Protein AF-A0A087TDB6-F1 (afdb_monomer)

Mean predicted aligned error: 7.81 Å

Foldseek 3Di:
DLVVLLVVLVVLLVVLLVPCPPPDPVSLVVSLVVLLVSLVVNCVVDPDQSLPDPSLLVLLCCLVPVDDPPSLSSLSNNLSSCVRNNLVSSCVSPVCVQLVLLQVLLDVVNLQSSLVSLLSNLQRDPDDPVVCCVRHVVSLVVCQQDNDPSSLCSCLVRNLVSNCVRPVVCLVVQLQSLLVCLVVVGGDCLSVNLSSLVSCVVVVPPCSVVSQDPVSLLCQLQDPDPVSVLSSLVSLVDDPDPPDDRDPSSVVSVVSSCVRQVPDPDPSSD

Sequence (270 aa):
MLSENRSLMKLLFEYIVHHREHFIDSLRHLCRDLFKSLLNLHILTIDMEACQSPLIKELTLFLLKELPYHNRGKYGLISCIVEIIGTEQILIWHPSLPEELYKALTEVSLVTHISDVCENLFKHSSADEPSFQHVWLNPLLKCLYSGSKEQMIAVDEHILPKLLKVKPFSIHFLMSELSYMWENNIGNCFSALISCVKFSEKLKISKSSEMLSTASLMKALCHADDQIRLSAFSLLCESQKTTAPVPFETLKLIKFSLPCNINCQSPSFR

Nearest PDB structures (foldseek):
  6xu2-assembly1_A  TM=3.829E-01  e=4.484E-02  Homo sapiens
  7z8t-assembly1_D  TM=4.367E-01  e=2.786E-01  Homo sapiens
  2qmr-assembly3_C  TM=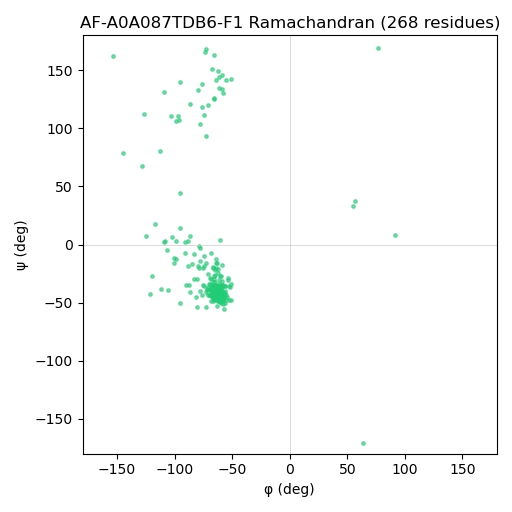3.583E-01  e=6.663E-01  Homo sapiens
  7rro-assembly1_H9  TM=3.195E-01  e=2.460E-01  Bos taurus
  4a0c-assembly1_A  TM=3.960E-01  e=7.867E-01  Homo sapiens

Structure (mmCIF, N/CA/C/O backbone):
data_AF-A0A087TDB6-F1
#
_entry.id   AF-A0A087TDB6-F1
#
loop_
_atom_site.group_PDB
_atom_site.id
_atom_site.type_symbol
_atom_site.label_atom_id
_atom_site.label_alt_id
_atom_site.label_comp_id
_atom_site.label_asym_id
_atom_site.label_entity_id
_atom_site.label_seq_id
_atom_site.pdbx_PDB_ins_code
_atom_site.Cartn_x
_atom_site.Cartn_y
_atom_site.Cartn_z
_atom_site.occupancy
_atom_site.B_iso_or_equiv
_atom_site.auth_seq_id
_atom_site.auth_comp_id
_atom_site.auth_asym_id
_atom_site.auth_atom_id
_atom_site.pdbx_PDB_model_num
ATOM 1 N N . MET A 1 1 ? -22.006 -0.032 36.662 1.00 36.44 1 MET A N 1
ATOM 2 C CA . MET A 1 1 ? -22.468 0.108 35.261 1.00 36.44 1 MET A CA 1
ATOM 3 C C . MET A 1 1 ? -21.371 0.515 34.272 1.00 36.44 1 MET A C 1
ATOM 5 O O . MET A 1 1 ? -20.957 -0.352 33.521 1.00 36.44 1 MET A O 1
ATOM 9 N N . LEU A 1 2 ? -20.833 1.749 34.248 1.00 36.19 2 LEU A N 1
ATOM 10 C CA . LEU A 1 2 ? -19.777 2.130 33.271 1.00 36.19 2 LEU A CA 1
ATOM 11 C C . LEU A 1 2 ? -18.446 1.359 33.443 1.00 36.19 2 LEU A C 1
ATOM 13 O O . LEU A 1 2 ? -17.788 1.031 32.457 1.00 36.19 2 LEU A O 1
ATOM 17 N N . SER A 1 3 ? -18.058 1.036 34.681 1.00 44.72 3 SER A N 1
ATOM 18 C CA . SER A 1 3 ? -16.862 0.234 34.989 1.00 44.72 3 SER A CA 1
ATOM 19 C C . SER A 1 3 ? -17.017 -1.247 34.618 1.00 44.72 3 SER A C 1
ATOM 21 O O . SER A 1 3 ? -16.079 -1.838 34.092 1.00 44.72 3 SER A O 1
ATOM 23 N N . GLU A 1 4 ? -18.204 -1.822 34.834 1.00 47.81 4 GLU A N 1
ATOM 24 C CA . GLU A 1 4 ? -18.547 -3.214 34.493 1.00 47.81 4 GLU A CA 1
ATOM 25 C C . GLU A 1 4 ? -18.668 -3.427 32.980 1.00 47.81 4 GLU A C 1
ATOM 27 O O . GLU A 1 4 ? -18.223 -4.444 32.456 1.00 47.81 4 GLU A O 1
ATOM 32 N N . ASN A 1 5 ? -19.195 -2.440 32.249 1.00 54.56 5 ASN A N 1
ATOM 33 C CA . ASN A 1 5 ? -19.209 -2.483 30.787 1.00 54.56 5 ASN A CA 1
ATOM 34 C C . ASN A 1 5 ? -17.787 -2.415 30.218 1.00 54.56 5 ASN A C 1
ATOM 36 O O . ASN A 1 5 ? -17.478 -3.116 29.259 1.00 54.56 5 ASN A O 1
ATOM 40 N N . ARG A 1 6 ? -16.887 -1.633 30.832 1.00 56.12 6 ARG A N 1
ATOM 41 C CA . ARG A 1 6 ? -15.482 -1.549 30.407 1.00 56.12 6 ARG A CA 1
ATOM 42 C C . ARG A 1 6 ? -14.723 -2.861 30.651 1.00 56.12 6 ARG A C 1
ATOM 44 O O . ARG A 1 6 ? -13.952 -3.270 29.786 1.00 56.12 6 ARG A O 1
ATOM 51 N N . SER A 1 7 ? -14.945 -3.536 31.780 1.00 58.94 7 SER A N 1
ATOM 52 C CA . SER A 1 7 ? -14.326 -4.840 32.057 1.00 58.94 7 SER A CA 1
ATOM 53 C C . SER A 1 7 ? -14.876 -5.949 31.158 1.00 58.94 7 SER A C 1
ATOM 55 O O . SER A 1 7 ? -14.101 -6.767 30.670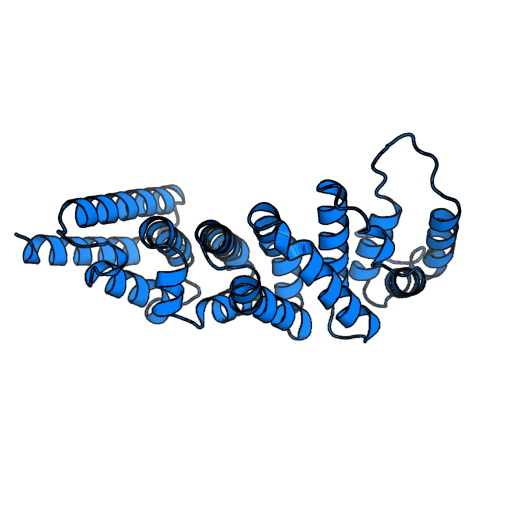 1.00 58.94 7 SER A O 1
ATOM 57 N N . LEU A 1 8 ? -16.177 -5.940 30.858 1.00 58.47 8 LEU A N 1
ATOM 58 C CA . LEU A 1 8 ? -16.798 -6.904 29.946 1.00 58.47 8 LEU A CA 1
ATOM 59 C C . LEU A 1 8 ? -16.342 -6.700 28.492 1.00 58.47 8 LEU A C 1
ATOM 61 O O . LEU A 1 8 ? -16.039 -7.665 27.796 1.00 58.47 8 LEU A O 1
ATOM 65 N N . MET A 1 9 ? -16.194 -5.445 28.058 1.00 60.06 9 MET A N 1
ATOM 66 C CA . MET A 1 9 ? -15.609 -5.086 26.760 1.00 60.06 9 MET A CA 1
ATOM 67 C C . MET A 1 9 ? -14.155 -5.543 26.632 1.00 60.06 9 MET A C 1
ATOM 69 O O . MET A 1 9 ? -13.765 -6.058 25.585 1.00 60.06 9 MET A O 1
ATOM 73 N N . LYS A 1 10 ? -13.360 -5.396 27.698 1.00 63.47 10 LYS A N 1
ATOM 74 C CA . LYS A 1 10 ? -11.971 -5.863 27.735 1.00 63.47 10 LYS A CA 1
ATOM 75 C C . LYS A 1 10 ? -11.882 -7.392 27.699 1.00 63.47 10 LYS A C 1
ATOM 77 O O . LYS A 1 10 ? -11.106 -7.924 26.917 1.00 63.47 10 LYS A O 1
ATOM 82 N N . LEU A 1 11 ? -12.741 -8.089 28.444 1.00 65.25 11 LEU A N 1
ATOM 83 C CA . LEU A 1 11 ? -12.816 -9.553 28.442 1.00 65.25 11 LEU A CA 1
ATOM 84 C C . LEU A 1 11 ? -13.238 -10.107 27.071 1.00 65.25 11 LEU A C 1
ATOM 86 O O . LEU A 1 11 ? -12.641 -11.054 26.567 1.00 65.25 11 LEU A O 1
ATOM 90 N N . LEU A 1 12 ? -14.247 -9.500 26.438 1.00 62.62 12 LEU A N 1
ATOM 91 C CA . LEU A 1 12 ? -14.689 -9.872 25.091 1.00 62.62 12 LEU A CA 1
ATOM 92 C C . LEU A 1 12 ? -13.613 -9.580 24.048 1.00 62.62 12 LEU A C 1
ATOM 94 O O . LEU A 1 12 ? -13.454 -10.344 23.101 1.00 62.62 12 LEU A O 1
ATOM 98 N N . PHE A 1 13 ? -12.856 -8.500 24.223 1.00 63.88 13 PHE A N 1
ATOM 99 C CA . PHE A 1 13 ? -11.723 -8.191 23.366 1.00 63.88 13 PHE A CA 1
ATOM 100 C C . PHE A 1 13 ? -10.592 -9.212 23.518 1.00 63.88 13 PHE A C 1
ATOM 102 O O . PHE A 1 13 ? -10.135 -9.747 22.513 1.00 63.88 13 PHE A O 1
ATOM 109 N N . GLU A 1 14 ? -10.193 -9.539 24.748 1.00 65.50 14 GLU A N 1
ATOM 110 C CA . GLU A 1 14 ? -9.202 -10.583 25.030 1.00 65.50 14 GLU A CA 1
ATOM 111 C C . GLU A 1 14 ? -9.652 -11.933 24.457 1.00 65.50 14 GLU A C 1
ATOM 113 O O . GLU A 1 14 ? -8.869 -12.614 23.799 1.00 65.50 14 GLU A O 1
ATOM 118 N N . TYR A 1 15 ? -10.938 -12.270 24.586 1.00 66.38 15 TYR A N 1
ATOM 119 C CA . TYR A 1 15 ? -11.528 -13.470 23.993 1.00 66.38 15 TYR A CA 1
ATOM 120 C C . TYR A 1 15 ? -11.479 -13.458 22.456 1.00 66.38 15 TYR A C 1
ATOM 122 O O . TYR A 1 15 ? -11.075 -14.444 21.836 1.00 66.38 15 TYR A O 1
ATOM 130 N N . ILE A 1 16 ? -11.841 -12.335 21.823 1.00 65.06 16 ILE A N 1
ATOM 131 C CA . ILE A 1 16 ? -11.767 -12.160 20.366 1.00 65.06 16 ILE A CA 1
ATOM 132 C C . ILE A 1 16 ? -10.320 -12.277 19.884 1.00 65.06 16 ILE A C 1
ATOM 134 O O . ILE A 1 16 ? -10.079 -12.888 18.850 1.00 65.06 16 ILE A O 1
ATOM 138 N N . VAL A 1 17 ? -9.359 -11.708 20.608 1.00 62.00 17 VAL A N 1
ATOM 139 C CA . VAL A 1 17 ? -7.934 -11.784 20.268 1.00 62.00 17 VAL A CA 1
ATOM 140 C C . VAL A 1 17 ? -7.411 -13.216 20.424 1.00 62.00 17 VAL A C 1
ATOM 142 O O . VAL A 1 17 ? -6.681 -13.682 19.554 1.00 62.00 17 VAL A O 1
ATOM 145 N N . HIS A 1 18 ? -7.825 -13.931 21.474 1.00 63.59 18 HIS A N 1
ATOM 146 C CA . HIS A 1 18 ? -7.340 -15.276 21.796 1.00 63.59 18 HIS A CA 1
ATOM 147 C C . HIS A 1 18 ? -7.916 -16.378 20.888 1.00 63.59 18 HIS A C 1
ATOM 149 O O . HIS A 1 18 ? -7.209 -17.319 20.542 1.00 63.59 18 HIS A O 1
ATOM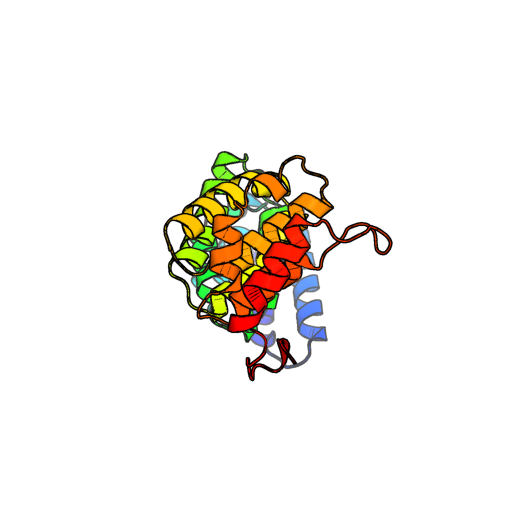 155 N N . HIS A 1 19 ? -9.173 -16.263 20.444 1.00 57.50 19 HIS A N 1
ATOM 156 C CA . HIS A 1 19 ? -9.838 -17.294 19.627 1.00 57.50 19 HIS A CA 1
ATOM 157 C C . HIS A 1 19 ? -9.843 -17.015 18.111 1.00 57.50 19 HIS A C 1
ATOM 159 O O . HIS A 1 19 ? -10.401 -17.795 17.336 1.00 57.50 19 HIS A O 1
ATOM 165 N N . ARG A 1 20 ? -9.214 -15.924 17.653 1.00 55.88 20 ARG A N 1
ATOM 166 C CA . ARG A 1 20 ? -9.271 -15.465 16.248 1.00 55.88 20 ARG A CA 1
ATOM 167 C C . ARG A 1 20 ? -8.384 -16.217 15.257 1.00 55.88 20 ARG A C 1
ATOM 169 O O . ARG A 1 20 ? -8.578 -16.039 14.055 1.00 55.88 20 ARG A O 1
ATOM 176 N N . GLU A 1 21 ? -7.427 -17.014 15.727 1.00 52.03 21 GLU A N 1
ATOM 177 C CA . GLU A 1 21 ? -6.551 -17.823 14.863 1.00 52.03 21 GLU A CA 1
ATOM 178 C C . GLU A 1 21 ? -7.128 -19.211 14.543 1.00 52.03 21 GLU A C 1
ATOM 180 O O . GLU A 1 21 ? -6.502 -19.994 13.830 1.00 52.03 21 GLU A O 1
ATOM 185 N N . HIS A 1 22 ? -8.344 -19.528 15.007 1.00 51.22 22 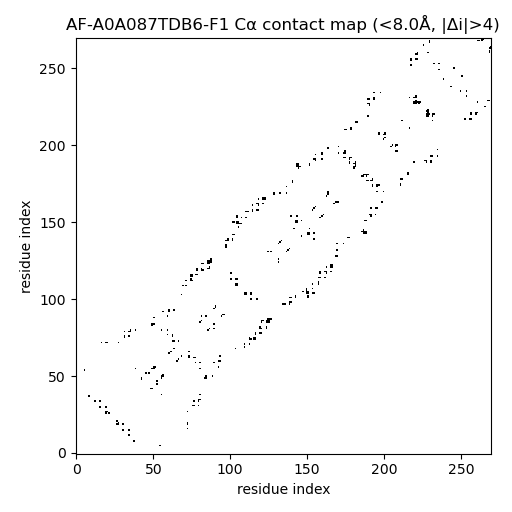HIS A N 1
ATOM 186 C CA . HIS A 1 22 ? -9.019 -20.743 14.562 1.00 51.22 22 HIS A CA 1
ATOM 187 C C . HIS A 1 22 ? -9.256 -20.700 13.045 1.00 51.22 22 HIS A C 1
ATOM 189 O O . HIS A 1 22 ? -9.710 -19.694 12.504 1.00 51.22 22 HIS A O 1
ATOM 195 N N . PHE A 1 23 ? -8.958 -21.817 12.371 1.00 48.22 23 PHE A N 1
ATOM 196 C CA . PHE A 1 23 ? -8.755 -21.949 10.918 1.00 48.22 23 PHE A CA 1
ATOM 197 C C . PHE A 1 23 ? -9.949 -21.576 10.004 1.00 48.22 23 PHE A C 1
ATOM 199 O O . PHE A 1 23 ? -9.874 -21.743 8.790 1.00 48.22 23 PHE A O 1
ATOM 206 N N . ILE A 1 24 ? -11.057 -21.080 10.560 1.00 54.78 24 ILE A N 1
ATOM 207 C CA . ILE A 1 24 ? -12.313 -20.842 9.850 1.00 54.78 24 ILE A CA 1
ATOM 208 C C . ILE A 1 24 ? -12.470 -19.346 9.559 1.00 54.78 24 ILE A C 1
ATOM 210 O O . ILE A 1 24 ? -12.750 -18.542 10.448 1.00 54.78 24 ILE A O 1
ATOM 214 N N . ASP A 1 25 ? -12.369 -18.975 8.286 1.00 57.53 25 ASP A N 1
ATOM 215 C CA . ASP A 1 25 ? -12.529 -17.602 7.778 1.00 57.53 25 ASP A CA 1
ATOM 216 C C . ASP A 1 25 ? -13.818 -16.919 8.236 1.00 57.53 25 ASP A C 1
ATOM 218 O O . ASP A 1 25 ? -13.812 -15.735 8.580 1.00 57.53 25 ASP A O 1
ATOM 222 N N . SER A 1 26 ? -14.906 -17.681 8.342 1.00 60.91 26 SER A N 1
ATOM 223 C CA . SER A 1 26 ? -16.196 -17.204 8.841 1.00 60.91 26 SER A CA 1
ATOM 224 C C . SER A 1 26 ? -16.113 -16.651 10.269 1.00 60.91 26 SER A C 1
ATOM 226 O O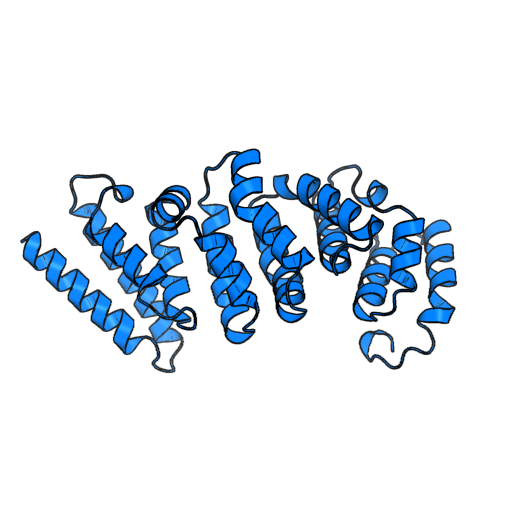 . SER A 1 26 ? -16.764 -15.653 10.574 1.00 60.91 26 SER A O 1
ATOM 228 N N . LEU A 1 27 ? -15.274 -17.234 11.137 1.00 66.25 27 LEU A N 1
ATOM 229 C CA . LEU A 1 27 ? -15.059 -16.718 12.492 1.00 66.25 27 LEU A CA 1
ATOM 230 C C . LEU A 1 27 ? -14.291 -15.393 12.465 1.00 66.25 27 LEU A C 1
ATOM 232 O O . LEU A 1 27 ? -14.586 -14.503 13.256 1.00 66.25 27 LEU A O 1
ATOM 236 N N . ARG A 1 28 ? -13.363 -15.198 11.520 1.00 66.06 28 ARG A N 1
ATOM 237 C CA . ARG A 1 28 ? -12.589 -13.948 11.403 1.00 66.06 28 ARG A CA 1
ATOM 238 C C . ARG A 1 28 ? -13.473 -12.757 11.028 1.00 66.06 28 ARG A C 1
ATOM 240 O O . ARG A 1 28 ? -13.284 -11.669 11.587 1.00 66.06 28 ARG A O 1
ATOM 247 N N . HIS A 1 29 ? -14.431 -12.971 10.122 1.00 74.12 29 HIS A N 1
ATOM 248 C CA . HIS A 1 29 ? -15.446 -11.980 9.753 1.00 74.12 29 HIS A CA 1
ATOM 249 C C . HIS A 1 29 ? -16.424 -11.726 10.899 1.00 74.12 29 HIS A C 1
ATOM 251 O O . HIS A 1 29 ? -16.588 -10.577 11.302 1.00 74.12 29 HIS A O 1
ATOM 257 N N . LEU A 1 30 ? -16.961 -12.784 11.514 1.00 75.31 30 LEU A N 1
ATOM 258 C CA . LEU A 1 30 ? -17.867 -12.660 12.656 1.00 75.31 30 LEU A CA 1
ATOM 259 C C . LEU A 1 30 ? -17.222 -11.894 13.815 1.00 75.31 30 LEU A C 1
ATOM 261 O O . LEU A 1 30 ? -17.801 -10.949 14.341 1.00 75.31 30 LEU A O 1
ATOM 265 N N . CYS A 1 31 ? -15.985 -12.233 14.181 1.00 76.44 31 CYS A N 1
ATOM 266 C CA . CYS A 1 31 ? -15.246 -11.513 15.208 1.00 76.44 31 CYS A CA 1
ATOM 267 C C . CYS A 1 31 ? -15.034 -10.036 14.843 1.00 76.44 31 CYS A C 1
ATOM 269 O O . CYS A 1 31 ? -14.822 -9.213 15.734 1.00 76.44 31 CYS A O 1
ATOM 271 N N . ARG A 1 32 ? -14.990 -9.681 13.549 1.00 82.75 32 ARG A N 1
ATOM 272 C CA . ARG A 1 32 ? -14.786 -8.291 13.104 1.00 82.75 32 ARG A CA 1
ATOM 273 C C . ARG A 1 32 ? -16.077 -7.512 13.276 1.00 82.75 32 ARG A C 1
ATOM 275 O O . ARG A 1 32 ? -16.045 -6.407 13.808 1.00 82.75 32 ARG A O 1
ATOM 282 N N . ASP A 1 33 ? -17.189 -8.121 12.895 1.00 83.56 33 ASP A N 1
ATOM 283 C CA . ASP A 1 33 ? -18.514 -7.523 12.997 1.00 83.56 33 ASP A CA 1
ATOM 284 C C . ASP A 1 33 ? -18.955 -7.400 14.463 1.00 83.56 33 ASP A C 1
ATOM 286 O O . ASP A 1 33 ? -19.486 -6.363 14.867 1.00 83.56 33 ASP A O 1
ATOM 290 N N . LEU A 1 34 ? -18.636 -8.399 15.294 1.00 83.75 34 LEU A N 1
ATOM 291 C CA . LEU A 1 34 ? -18.801 -8.331 16.747 1.00 83.75 34 LEU A CA 1
ATOM 292 C C . LEU A 1 34 ? -17.971 -7.197 17.341 1.00 83.75 34 LEU A C 1
ATOM 294 O O . LEU A 1 34 ? -18.509 -6.367 18.065 1.00 83.75 34 LEU A O 1
ATOM 298 N N . PHE A 1 35 ? -16.685 -7.107 16.996 1.00 86.25 35 PHE A N 1
ATOM 299 C CA . PHE A 1 35 ? -15.832 -6.027 17.485 1.00 86.25 35 PHE A CA 1
ATOM 300 C C . PHE A 1 35 ? -16.358 -4.644 17.080 1.00 86.25 35 PHE A C 1
ATOM 302 O O . PHE A 1 35 ? -16.441 -3.749 17.917 1.00 86.25 35 PHE A O 1
ATOM 309 N N . LYS A 1 36 ? -16.786 -4.475 15.825 1.00 88.56 36 LYS A N 1
ATOM 310 C CA . LYS A 1 36 ? -17.390 -3.225 15.347 1.00 88.56 36 LYS A CA 1
ATOM 311 C C . LYS A 1 36 ? -18.680 -2.890 16.103 1.00 88.56 36 LYS A C 1
ATOM 313 O O . LYS A 1 36 ? -18.877 -1.744 16.495 1.00 88.56 36 LYS A O 1
ATOM 318 N N . SER A 1 37 ? -19.527 -3.885 16.358 1.00 86.31 37 SER A N 1
ATOM 319 C CA . SER A 1 37 ? -20.759 -3.713 17.139 1.00 86.31 37 SER A CA 1
ATOM 320 C C . SER A 1 37 ? -20.461 -3.294 18.579 1.00 86.31 37 SER A C 1
ATOM 322 O O . SER A 1 37 ? -21.089 -2.373 19.092 1.00 86.31 37 SER A O 1
ATOM 324 N N . LEU A 1 38 ? -19.461 -3.916 19.207 1.00 85.62 38 LEU A N 1
ATOM 325 C CA . LEU A 1 38 ? -18.997 -3.568 20.548 1.00 85.62 38 LEU A CA 1
ATOM 326 C C . LEU A 1 38 ? -18.462 -2.132 20.605 1.00 85.62 38 LEU A C 1
ATOM 328 O O . LEU A 1 38 ? -18.823 -1.383 21.510 1.00 85.62 38 LEU A O 1
ATOM 332 N N . LEU A 1 39 ? -17.650 -1.719 19.626 1.00 88.75 39 LEU A N 1
ATOM 333 C CA . LEU A 1 39 ? -17.177 -0.338 19.542 1.00 88.75 39 LEU A CA 1
ATOM 334 C C . LEU A 1 39 ? -18.337 0.650 19.388 1.00 88.75 39 LEU A C 1
ATOM 336 O O . LEU A 1 39 ? -18.380 1.639 20.111 1.00 88.75 39 LEU A O 1
ATOM 340 N N . ASN A 1 40 ? -19.304 0.361 18.514 1.00 88.94 40 ASN A N 1
ATOM 341 C CA . ASN A 1 40 ? -20.483 1.207 18.327 1.00 88.94 40 ASN A CA 1
ATOM 342 C C . ASN A 1 40 ? -21.314 1.334 19.608 1.00 88.94 40 ASN A C 1
ATOM 344 O O . ASN A 1 40 ? -21.717 2.437 19.964 1.00 88.94 40 ASN A O 1
ATOM 348 N N . LEU A 1 41 ? -21.536 0.232 20.329 1.00 87.44 41 LEU A N 1
ATOM 349 C CA . LEU A 1 41 ? -22.227 0.265 21.619 1.00 87.44 41 LEU A CA 1
ATOM 350 C C . LEU A 1 41 ? -21.472 1.122 22.632 1.00 87.44 41 LEU A C 1
ATOM 352 O O . LEU A 1 41 ? -22.076 1.961 23.290 1.00 87.44 41 LEU A O 1
ATOM 356 N N . HIS A 1 42 ? -20.152 0.956 22.724 1.00 87.56 42 HIS A N 1
ATOM 357 C CA . HIS A 1 42 ? -19.327 1.774 23.607 1.00 87.56 42 HIS A CA 1
ATOM 358 C C . HIS A 1 42 ? -19.443 3.264 23.261 1.00 87.56 42 HIS A C 1
ATOM 360 O O . HIS A 1 42 ? -19.680 4.072 24.154 1.00 87.56 42 HIS A O 1
ATOM 366 N N . ILE A 1 43 ? -19.380 3.622 21.976 1.00 88.94 43 ILE A N 1
ATOM 367 C CA . ILE A 1 43 ? -19.533 5.009 21.503 1.00 88.94 43 ILE A CA 1
ATOM 368 C C . ILE A 1 43 ? -20.904 5.587 21.874 1.00 88.94 43 ILE A C 1
ATOM 370 O O . ILE A 1 43 ? -20.979 6.725 22.318 1.00 88.94 43 ILE A O 1
ATOM 374 N N . LEU A 1 44 ? -21.981 4.803 21.762 1.00 88.94 44 LEU A N 1
ATOM 375 C CA . LEU A 1 44 ? -23.327 5.238 22.158 1.00 88.94 44 LEU A CA 1
ATOM 376 C C . LEU A 1 44 ? -23.477 5.459 23.672 1.00 88.94 44 LEU A C 1
ATOM 378 O O . LEU A 1 44 ? -24.422 6.116 24.101 1.00 88.94 44 LEU A O 1
ATOM 382 N N . THR A 1 45 ? -22.581 4.894 24.486 1.00 88.62 45 THR A N 1
ATOM 383 C CA . THR A 1 45 ? -22.635 4.996 25.955 1.00 88.62 45 THR A CA 1
ATOM 384 C C . THR A 1 45 ? -21.723 6.067 26.547 1.00 88.62 45 THR A C 1
ATOM 386 O O . THR A 1 45 ? -21.845 6.364 27.736 1.00 88.62 45 THR A O 1
ATOM 389 N N . ILE A 1 46 ? -20.793 6.619 25.765 1.00 88.00 46 ILE A N 1
ATOM 390 C CA . ILE A 1 46 ? -19.858 7.645 26.235 1.00 88.00 46 ILE A CA 1
ATOM 391 C C . ILE A 1 46 ? -20.382 9.044 25.900 1.00 88.00 46 ILE A C 1
ATOM 393 O O . ILE A 1 46 ? -20.882 9.281 24.808 1.00 88.00 46 ILE A O 1
ATOM 397 N N . ASP A 1 47 ? -20.213 9.983 26.830 1.00 88.69 47 ASP A N 1
ATOM 398 C CA . ASP A 1 47 ? -20.552 11.403 26.643 1.00 88.69 47 ASP A CA 1
ATOM 399 C C . ASP A 1 47 ? -19.319 12.212 26.199 1.00 88.69 47 ASP A C 1
ATOM 401 O O . ASP A 1 47 ? -18.955 13.238 26.768 1.00 88.69 47 ASP A O 1
ATOM 405 N N . MET A 1 48 ? -18.563 11.655 25.253 1.00 90.75 48 MET A N 1
ATOM 406 C CA . MET A 1 48 ? -17.340 12.250 24.713 1.00 90.75 48 MET A CA 1
ATOM 407 C C . MET A 1 48 ? -17.087 11.755 23.296 1.00 90.75 48 MET A C 1
ATOM 409 O O . MET A 1 48 ? -17.594 10.712 22.882 1.00 90.75 48 MET A O 1
ATOM 413 N N . GLU A 1 49 ? -16.246 12.479 22.564 1.00 89.38 49 GLU A N 1
ATOM 414 C CA . GLU A 1 49 ? -15.814 12.052 21.240 1.00 89.38 49 GLU A CA 1
ATOM 415 C C . GLU A 1 49 ? -15.059 10.717 21.311 1.00 89.38 49 GLU A C 1
ATOM 417 O O . GLU A 1 49 ? -14.279 10.455 22.233 1.00 89.38 49 GLU A O 1
ATOM 422 N N . ALA A 1 50 ? -15.246 9.868 20.299 1.00 89.06 50 ALA A N 1
ATOM 423 C CA . ALA A 1 50 ? -14.614 8.551 20.250 1.00 89.06 50 ALA A CA 1
ATOM 424 C C . ALA A 1 50 ? -13.073 8.629 20.323 1.00 89.06 50 ALA A C 1
ATOM 426 O O . ALA A 1 50 ? -12.440 7.796 20.974 1.00 89.06 50 ALA A O 1
ATOM 427 N N . CYS A 1 51 ? -12.468 9.665 19.733 1.00 89.44 51 CYS A N 1
ATOM 428 C CA . CYS A 1 51 ? -11.027 9.928 19.785 1.00 89.44 51 CYS A CA 1
ATOM 429 C C . CYS A 1 51 ? -10.508 10.249 21.199 1.00 89.44 51 CYS A C 1
ATOM 431 O O . CYS A 1 51 ? -9.329 10.053 21.480 1.00 89.44 51 CYS A O 1
ATOM 433 N N . GLN A 1 52 ? -11.372 10.691 22.114 1.00 90.25 52 GLN A N 1
ATOM 434 C CA . GLN A 1 52 ? -11.011 10.994 23.501 1.00 90.25 52 GLN A CA 1
ATOM 435 C C . GLN A 1 52 ? -11.189 9.781 24.423 1.00 90.25 52 GLN A C 1
ATOM 437 O O . GLN A 1 52 ? -10.778 9.810 25.584 1.00 90.25 52 GLN A O 1
ATOM 442 N N . SER A 1 53 ? -11.768 8.687 23.916 1.00 91.94 53 SER A N 1
ATOM 443 C CA . SER A 1 53 ? -12.092 7.519 24.723 1.00 91.94 53 SER A CA 1
ATOM 444 C C . SER A 1 53 ? -10.839 6.744 25.162 1.00 91.94 53 SER A C 1
ATOM 446 O O . SER A 1 53 ? -10.133 6.185 24.313 1.00 91.94 53 SER A O 1
ATOM 448 N N . PRO A 1 54 ? -10.587 6.589 26.481 1.00 89.75 54 PRO A N 1
ATOM 449 C CA . PRO A 1 54 ? -9.431 5.836 26.971 1.00 89.75 54 PRO A CA 1
ATOM 450 C C . PRO A 1 54 ? -9.438 4.371 26.530 1.00 89.75 54 PRO A C 1
ATOM 452 O O . PRO A 1 54 ? -8.383 3.820 26.236 1.00 89.75 54 PRO A O 1
ATOM 455 N N . LEU A 1 55 ? -10.626 3.757 26.440 1.00 87.06 55 LEU A N 1
ATOM 456 C CA . LEU A 1 55 ? -10.769 2.368 26.005 1.00 87.06 55 LEU A CA 1
ATOM 457 C C . LEU A 1 55 ? -10.354 2.205 24.539 1.00 87.06 55 LEU A C 1
ATOM 459 O O . LEU A 1 55 ? -9.584 1.308 24.224 1.00 87.06 55 LEU A O 1
ATOM 463 N N . ILE A 1 56 ? -10.817 3.084 23.644 1.00 91.00 56 ILE A N 1
ATOM 464 C CA . ILE A 1 56 ? -10.465 3.012 22.217 1.00 91.00 56 ILE A CA 1
ATOM 465 C C . ILE A 1 56 ? -8.956 3.206 22.037 1.00 91.00 56 ILE A C 1
ATOM 467 O O . ILE A 1 56 ? -8.327 2.466 21.278 1.00 91.00 56 ILE A O 1
ATOM 471 N N . LYS A 1 57 ? -8.355 4.136 22.787 1.00 93.19 57 LYS A N 1
ATOM 472 C CA . LYS A 1 57 ? -6.902 4.330 22.802 1.00 93.19 57 LYS A CA 1
ATOM 473 C C . LYS A 1 57 ? -6.152 3.085 23.284 1.00 93.19 57 LYS A C 1
ATOM 475 O O . LYS A 1 57 ? -5.207 2.666 22.621 1.00 93.19 57 LYS A O 1
ATOM 480 N N . GLU A 1 58 ? -6.572 2.483 24.398 1.00 90.31 58 GLU A N 1
ATOM 481 C CA . GLU A 1 58 ? -5.969 1.256 24.945 1.00 90.31 58 GLU A CA 1
ATOM 482 C C . GLU A 1 58 ? -6.047 0.102 23.937 1.00 90.31 58 GLU A C 1
ATOM 484 O O . GLU A 1 58 ? -5.029 -0.516 23.637 1.00 90.31 58 GLU A O 1
ATOM 489 N N . LEU A 1 59 ? -7.221 -0.126 23.339 1.00 89.38 59 LEU A N 1
ATOM 490 C CA . LEU A 1 59 ? -7.425 -1.155 22.316 1.00 89.38 59 LEU A CA 1
ATOM 491 C C . LEU A 1 59 ? -6.542 -0.922 21.088 1.00 89.38 59 LEU A C 1
ATOM 493 O O . LEU A 1 59 ? -5.918 -1.851 20.582 1.00 89.38 59 LEU A O 1
ATOM 497 N N . THR A 1 60 ? -6.455 0.323 20.622 1.00 92.88 60 THR A N 1
ATOM 498 C CA . THR A 1 60 ? -5.621 0.672 19.468 1.00 92.88 60 THR A CA 1
ATOM 499 C C . THR A 1 60 ? -4.151 0.393 19.747 1.00 92.88 60 THR A C 1
ATOM 501 O O . THR A 1 60 ? -3.479 -0.252 18.945 1.00 92.88 60 THR A O 1
ATOM 504 N N . LEU A 1 61 ? -3.650 0.851 20.896 1.00 92.62 61 LEU A N 1
ATOM 505 C CA . LEU A 1 61 ? -2.259 0.643 21.282 1.00 92.62 61 LEU A CA 1
ATOM 506 C C . LEU A 1 61 ? -1.950 -0.839 21.499 1.00 92.62 61 LEU A C 1
ATOM 508 O O . LEU A 1 61 ? -0.890 -1.285 21.075 1.00 92.62 61 LEU A O 1
ATOM 512 N N . PHE A 1 62 ? -2.880 -1.613 22.058 1.00 88.50 62 PHE A N 1
ATOM 513 C CA . PHE A 1 62 ? -2.728 -3.060 22.176 1.00 88.50 62 PHE A CA 1
ATOM 514 C C . PHE A 1 62 ? -2.584 -3.737 20.802 1.00 88.50 62 PHE A C 1
ATOM 516 O O . PHE A 1 62 ? -1.652 -4.509 20.584 1.00 88.50 62 PHE A O 1
ATOM 523 N N . LEU A 1 63 ? -3.456 -3.415 19.838 1.00 90.38 63 LEU A N 1
ATOM 524 C CA . LEU A 1 63 ? -3.392 -3.996 18.488 1.00 90.38 63 LEU A CA 1
ATOM 525 C C . LEU A 1 63 ? -2.108 -3.606 17.736 1.00 90.38 63 LEU A C 1
ATOM 527 O O . LEU A 1 63 ? -1.557 -4.407 16.974 1.00 90.38 63 LEU A O 1
ATOM 531 N N . LEU A 1 64 ? -1.639 -2.371 17.926 1.00 91.44 64 LEU A N 1
ATOM 532 C CA . LEU A 1 64 ? -0.469 -1.849 17.225 1.00 91.44 64 LEU A CA 1
ATOM 533 C C . LEU A 1 64 ? 0.851 -2.295 17.861 1.00 91.44 64 LEU A C 1
ATOM 535 O O . LEU A 1 64 ? 1.738 -2.723 17.127 1.00 91.44 64 LEU A O 1
ATOM 539 N N . LYS A 1 65 ? 0.968 -2.226 19.193 1.00 89.75 65 LYS A N 1
ATOM 540 C CA . LYS A 1 65 ? 2.240 -2.370 19.922 1.00 89.75 65 LYS A CA 1
ATOM 541 C C . LYS A 1 65 ? 2.399 -3.705 20.642 1.00 89.75 65 LYS A C 1
ATOM 543 O O . LYS A 1 65 ? 3.492 -4.255 20.630 1.00 89.75 65 LYS A O 1
ATOM 548 N N . GLU A 1 66 ? 1.333 -4.221 21.250 1.00 86.88 66 GLU A N 1
ATOM 549 C CA . GLU A 1 66 ? 1.410 -5.434 22.080 1.00 86.88 66 GLU A CA 1
ATOM 550 C C . GLU A 1 66 ? 1.241 -6.711 21.246 1.00 86.88 66 GLU A C 1
ATOM 552 O O . GLU A 1 66 ? 1.883 -7.728 21.507 1.00 86.88 66 GLU A O 1
ATOM 557 N N . LEU A 1 67 ? 0.401 -6.675 20.203 1.00 84.38 67 LEU A N 1
ATOM 558 C CA . LEU A 1 67 ? 0.235 -7.821 19.310 1.00 84.38 67 LEU A CA 1
ATOM 559 C C . LEU A 1 67 ? 1.369 -7.929 18.277 1.00 84.38 67 LEU A C 1
ATOM 561 O O . LEU A 1 67 ? 1.626 -6.957 17.552 1.00 84.38 67 LEU A O 1
ATOM 565 N N . PRO A 1 68 ? 1.954 -9.131 18.084 1.00 87.00 68 PRO A N 1
ATOM 566 C CA . PRO A 1 68 ? 2.942 -9.379 17.039 1.00 87.00 68 PRO A CA 1
ATOM 567 C C . PRO A 1 68 ? 2.455 -8.914 15.664 1.00 87.00 68 PRO A C 1
ATOM 569 O O . PRO A 1 68 ? 1.277 -9.051 15.327 1.00 87.00 68 PRO A O 1
ATOM 572 N N . TYR A 1 69 ? 3.355 -8.371 14.844 1.00 86.69 69 TYR A N 1
ATOM 573 C CA . TYR A 1 69 ? 2.992 -7.874 13.512 1.00 86.69 69 TYR A CA 1
ATOM 574 C C . TYR A 1 69 ? 2.442 -8.979 12.595 1.00 86.69 69 TYR A C 1
ATOM 576 O O . TYR A 1 69 ? 1.523 -8.728 11.828 1.00 86.69 69 TYR A O 1
ATOM 584 N N . HIS A 1 70 ? 2.897 -10.220 12.768 1.00 86.69 70 HIS A N 1
ATOM 585 C CA . HIS A 1 70 ? 2.397 -11.394 12.048 1.00 86.69 70 HIS A CA 1
ATOM 586 C C . HIS A 1 70 ? 0.924 -11.746 12.322 1.00 86.69 70 HIS A C 1
ATOM 588 O O . HIS A 1 70 ? 0.344 -12.566 11.607 1.00 86.69 70 HIS A O 1
ATOM 594 N N . ASN A 1 71 ? 0.289 -11.156 13.343 1.00 84.44 71 ASN A N 1
ATOM 595 C CA . ASN A 1 71 ? -1.108 -11.443 13.652 1.00 84.44 71 ASN A CA 1
ATOM 596 C C . ASN A 1 71 ? -2.038 -10.796 12.610 1.00 84.44 71 ASN A C 1
ATOM 598 O O . ASN A 1 71 ? -2.469 -9.650 12.740 1.00 84.44 71 ASN A O 1
ATOM 602 N N . ARG A 1 72 ? -2.395 -11.576 11.585 1.00 85.06 72 ARG A N 1
ATOM 603 C CA . ARG A 1 72 ? -3.263 -11.177 10.462 1.00 85.06 72 ARG A CA 1
ATOM 604 C C . ARG A 1 72 ? -4.600 -10.580 10.910 1.00 85.06 72 ARG A C 1
ATOM 606 O O . ARG A 1 72 ? -5.123 -9.664 10.278 1.00 85.06 72 ARG A O 1
ATOM 613 N N . GLY A 1 73 ? -5.164 -11.099 12.002 1.00 80.00 73 GLY A N 1
ATOM 614 C CA . GLY A 1 73 ? -6.465 -10.681 12.520 1.00 80.00 73 GLY A CA 1
ATOM 615 C C . GLY A 1 73 ? -6.477 -9.242 13.032 1.00 80.00 73 GLY A C 1
ATOM 616 O O . GLY A 1 73 ? -7.509 -8.573 12.930 1.00 80.00 73 GLY A O 1
ATOM 617 N N . LYS A 1 74 ? -5.334 -8.741 13.522 1.00 87.50 74 LYS A N 1
ATOM 618 C CA . LYS A 1 74 ? -5.228 -7.393 14.094 1.00 87.50 74 LYS A CA 1
ATOM 619 C C . LYS A 1 74 ? -5.492 -6.302 13.062 1.00 87.50 74 LYS A C 1
ATOM 621 O O . LYS A 1 74 ? -6.136 -5.310 13.377 1.00 87.50 74 LYS A O 1
ATOM 626 N N . TYR A 1 75 ? -5.080 -6.522 11.815 1.00 91.50 75 TYR A N 1
ATOM 627 C CA . TYR A 1 75 ? -5.263 -5.583 10.712 1.00 91.50 75 TYR A CA 1
ATOM 628 C C . TYR A 1 75 ? -6.749 -5.292 10.459 1.00 91.50 75 TYR A C 1
ATOM 630 O O . TYR A 1 75 ? -7.170 -4.138 10.443 1.00 91.50 75 TYR A O 1
ATOM 638 N N . GLY A 1 76 ? -7.590 -6.328 10.405 1.00 90.19 76 GLY A N 1
ATOM 639 C CA . GLY A 1 76 ? -9.037 -6.143 10.259 1.00 90.19 76 GLY A CA 1
ATOM 640 C C . GLY A 1 76 ? -9.679 -5.370 11.420 1.00 90.19 76 GLY A C 1
ATOM 641 O O . GLY A 1 76 ? -10.622 -4.614 11.199 1.00 90.19 76 GLY A O 1
ATOM 642 N N . LEU A 1 77 ? -9.166 -5.537 12.643 1.00 90.44 77 LEU A N 1
ATOM 643 C CA . LEU A 1 77 ? -9.628 -4.804 13.826 1.00 90.44 77 LEU A CA 1
ATOM 644 C C . LEU A 1 77 ? -9.179 -3.338 13.811 1.00 90.44 77 LEU A C 1
ATOM 646 O O . LEU A 1 77 ? -9.980 -2.460 14.119 1.00 90.44 77 LEU A O 1
ATOM 650 N N . ILE A 1 78 ? -7.934 -3.072 13.402 1.00 94.19 78 ILE A N 1
ATOM 651 C CA . ILE A 1 78 ? -7.413 -1.711 13.211 1.00 94.19 78 ILE A CA 1
ATOM 652 C C . ILE A 1 78 ? -8.296 -0.963 12.212 1.00 94.19 78 ILE A C 1
ATOM 654 O O . ILE A 1 78 ? -8.704 0.158 12.497 1.00 94.19 78 ILE A O 1
ATOM 658 N N . SER A 1 79 ? -8.684 -1.600 11.100 1.00 95.12 79 SER A N 1
ATOM 659 C CA . SER A 1 79 ? -9.613 -0.996 10.138 1.00 95.12 79 SER A CA 1
ATOM 660 C C . SER A 1 79 ? -10.947 -0.578 10.765 1.00 95.12 79 SER A C 1
ATOM 662 O O . SER A 1 79 ? -11.418 0.521 10.486 1.00 95.12 79 SER A O 1
ATOM 664 N N . CYS A 1 80 ? -11.534 -1.389 11.653 1.00 93.69 80 CYS A N 1
ATOM 665 C CA . CYS A 1 80 ? -12.761 -0.998 12.356 1.00 93.69 80 CYS A CA 1
ATOM 666 C C . CYS A 1 80 ? -12.563 0.253 13.221 1.00 93.69 80 CYS A C 1
ATOM 668 O O . CYS A 1 80 ? -13.457 1.089 13.286 1.00 93.69 80 CYS A O 1
ATOM 670 N N . ILE A 1 81 ? -11.409 0.388 13.884 1.00 94.88 81 ILE A N 1
ATOM 671 C CA . ILE A 1 81 ? -11.105 1.569 14.704 1.00 94.88 81 ILE A CA 1
ATOM 672 C C . ILE A 1 81 ? -10.895 2.802 13.815 1.00 94.88 81 ILE A C 1
ATOM 674 O O . ILE A 1 81 ? -11.428 3.866 14.120 1.00 94.88 81 ILE A O 1
ATOM 678 N N . VAL A 1 82 ? -10.167 2.661 12.703 1.00 96.75 82 VAL A N 1
ATOM 679 C CA . VAL A 1 82 ? -9.917 3.742 11.731 1.00 96.75 82 VAL A CA 1
ATOM 680 C C . VAL A 1 82 ? -11.226 4.338 11.205 1.00 96.75 82 VAL A C 1
ATOM 682 O O . VAL A 1 82 ? -11.338 5.554 11.102 1.00 96.75 82 VAL A O 1
ATOM 685 N N . GLU A 1 83 ? -12.239 3.506 10.941 1.00 95.00 83 GLU A N 1
ATOM 686 C CA . GLU A 1 83 ? -13.573 3.962 10.507 1.00 95.00 83 GLU A CA 1
ATOM 687 C C . GLU A 1 83 ? -14.296 4.836 11.549 1.00 95.00 83 GLU A C 1
ATOM 689 O O . GLU A 1 83 ? -15.212 5.574 11.194 1.00 95.00 83 GLU A O 1
ATOM 694 N N . ILE A 1 84 ? -13.912 4.750 12.825 1.00 93.06 84 ILE A N 1
ATOM 695 C CA . ILE A 1 84 ? -14.552 5.472 13.930 1.00 93.06 84 ILE A CA 1
ATOM 696 C C . ILE A 1 84 ? -13.819 6.775 14.249 1.00 93.06 84 ILE A C 1
ATOM 698 O O . ILE A 1 84 ? -14.460 7.811 14.403 1.00 93.06 84 ILE A O 1
ATOM 702 N N . ILE A 1 85 ? -12.493 6.719 14.417 1.00 94.69 85 ILE A N 1
ATOM 703 C CA . ILE A 1 85 ? -11.702 7.863 14.913 1.00 94.69 85 ILE A CA 1
ATOM 704 C C . ILE A 1 85 ? -10.858 8.550 13.835 1.00 94.69 85 ILE A C 1
ATOM 706 O O . ILE A 1 85 ? -10.219 9.559 14.124 1.00 94.69 85 ILE A O 1
ATOM 710 N N . GLY A 1 86 ? -10.841 8.016 12.613 1.00 96.00 86 GLY A N 1
ATOM 711 C CA . GLY A 1 86 ? -10.030 8.530 11.515 1.00 96.00 86 GLY A CA 1
ATOM 712 C C . GLY A 1 86 ? -8.550 8.158 11.615 1.00 96.00 86 GLY A C 1
ATOM 713 O O . GLY A 1 86 ? -8.055 7.650 12.625 1.00 96.00 86 GLY A O 1
ATOM 714 N N . THR A 1 87 ? -7.826 8.409 10.531 1.00 97.44 87 THR A N 1
ATOM 715 C CA . THR A 1 87 ? -6.411 8.040 10.400 1.00 97.44 87 THR A CA 1
ATOM 716 C C . THR A 1 87 ? -5.497 8.949 11.216 1.00 97.44 87 THR A C 1
ATOM 718 O O . THR A 1 87 ? -4.522 8.493 11.808 1.00 97.44 87 THR A O 1
ATOM 721 N N . GLU A 1 88 ? -5.827 10.230 11.303 1.00 96.44 88 GLU A N 1
ATOM 722 C CA . GLU A 1 88 ? -5.040 11.256 11.982 1.00 96.44 88 GLU A CA 1
ATOM 723 C C . GLU A 1 88 ? -4.902 10.937 13.472 1.00 96.44 88 GLU A C 1
ATOM 725 O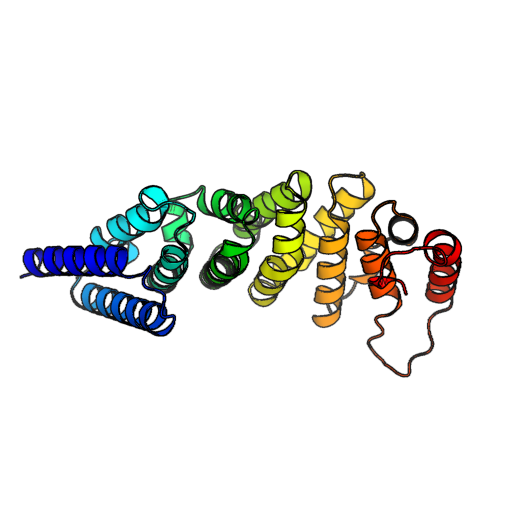 O . GLU A 1 88 ? -3.807 11.016 14.028 1.00 96.44 88 GLU A O 1
ATOM 730 N N . GLN A 1 89 ? -5.982 10.479 14.114 1.00 96.88 89 GLN A N 1
ATOM 731 C CA . GLN A 1 89 ? -5.935 10.112 15.526 1.00 96.88 89 GLN A CA 1
ATOM 732 C C . GLN A 1 89 ? -5.061 8.877 15.780 1.00 96.88 89 GLN A C 1
ATOM 734 O O . GLN A 1 89 ? -4.333 8.836 16.778 1.00 96.88 89 GLN A O 1
ATOM 739 N N . ILE A 1 90 ? -5.097 7.894 14.874 1.00 97.31 90 ILE A N 1
ATOM 740 C CA . ILE A 1 90 ? -4.225 6.714 14.927 1.00 97.31 90 ILE A CA 1
ATOM 741 C C . ILE A 1 90 ? -2.761 7.140 14.823 1.00 97.31 90 ILE A C 1
ATOM 743 O O . ILE A 1 90 ? -1.939 6.697 15.624 1.00 97.31 90 ILE A O 1
ATOM 747 N N . LEU A 1 91 ? -2.443 8.032 13.884 1.00 97.12 91 LEU A N 1
ATOM 748 C CA . LEU A 1 91 ? -1.086 8.536 13.674 1.00 97.12 91 LEU A CA 1
ATOM 749 C C . LEU A 1 91 ? -0.587 9.383 14.851 1.00 97.12 91 LEU A C 1
ATOM 751 O O . LEU A 1 91 ? 0.592 9.316 15.174 1.00 97.12 91 LEU A O 1
ATOM 755 N N . ILE A 1 92 ? -1.462 10.112 15.552 1.00 96.50 92 ILE A N 1
ATOM 756 C CA . ILE A 1 92 ? -1.098 10.794 16.807 1.00 96.50 92 ILE A CA 1
ATOM 757 C C . ILE A 1 92 ? -0.673 9.778 17.880 1.00 96.50 92 ILE A C 1
ATOM 759 O O . ILE A 1 92 ? 0.261 10.026 18.642 1.00 96.50 92 ILE A O 1
ATOM 763 N N . TRP A 1 93 ? -1.351 8.631 17.973 1.00 95.94 93 TRP A N 1
ATOM 764 C CA . TRP A 1 93 ? -1.024 7.598 18.965 1.00 95.94 93 TRP A CA 1
ATOM 765 C C . TRP A 1 93 ? 0.157 6.710 18.561 1.00 95.94 93 TRP A C 1
ATOM 767 O O . TRP A 1 93 ? 0.869 6.198 19.436 1.00 95.94 93 TRP A O 1
ATOM 777 N N . HIS A 1 94 ? 0.360 6.516 17.258 1.00 96.50 94 HIS A N 1
ATOM 778 C CA . HIS A 1 94 ? 1.411 5.673 16.697 1.00 96.50 94 HIS A CA 1
ATOM 779 C C . HIS A 1 94 ? 1.964 6.244 15.374 1.00 96.50 94 HIS A C 1
ATOM 781 O O . HIS A 1 94 ? 1.604 5.767 14.296 1.00 96.50 94 HIS A O 1
ATOM 787 N N . PRO A 1 95 ? 2.851 7.260 15.433 1.00 96.06 95 PRO A N 1
ATOM 788 C CA . PRO A 1 95 ? 3.337 7.962 14.239 1.00 96.06 95 PRO A CA 1
ATOM 789 C C . PRO A 1 95 ? 4.160 7.097 13.274 1.00 96.06 95 PRO A C 1
ATOM 791 O O . PRO A 1 95 ? 4.196 7.376 12.079 1.00 96.06 95 PRO A O 1
ATOM 794 N N . SER A 1 96 ? 4.815 6.042 13.771 1.00 95.56 96 SER A N 1
ATOM 795 C CA . SER A 1 96 ? 5.641 5.125 12.970 1.00 95.56 96 SER A CA 1
ATOM 796 C C . SER A 1 96 ? 4.831 4.098 12.173 1.00 95.56 96 SER A C 1
ATOM 798 O O . SER A 1 96 ? 5.416 3.309 11.429 1.00 95.56 96 SER A O 1
ATOM 800 N N . LEU A 1 97 ? 3.494 4.112 12.284 1.00 96.75 97 LEU A N 1
ATOM 801 C CA . LEU A 1 97 ? 2.618 3.139 11.633 1.00 96.75 97 LEU A CA 1
ATOM 802 C C . LEU A 1 97 ? 2.892 2.963 10.125 1.00 96.75 97 LEU A C 1
ATOM 804 O O . LEU A 1 97 ? 3.007 1.812 9.703 1.00 96.75 97 LEU A O 1
ATOM 808 N N . PRO A 1 98 ? 3.032 4.022 9.298 1.00 96.88 98 PRO A N 1
ATOM 809 C CA . PRO A 1 98 ? 3.278 3.845 7.865 1.00 96.88 98 PRO A CA 1
ATOM 810 C C . PRO A 1 98 ? 4.573 3.076 7.566 1.00 96.88 98 PRO A C 1
ATOM 812 O O . PRO A 1 98 ? 4.563 2.143 6.763 1.00 96.88 98 PRO A O 1
ATOM 815 N N . GLU A 1 99 ? 5.678 3.416 8.242 1.00 95.44 99 GLU A N 1
ATOM 816 C CA . GLU A 1 99 ? 6.965 2.732 8.057 1.00 95.44 99 GLU A CA 1
ATOM 817 C C . GLU A 1 99 ? 6.890 1.260 8.481 1.00 95.44 99 GLU A C 1
ATOM 819 O O . GLU A 1 99 ? 7.421 0.386 7.794 1.00 95.44 99 GLU A O 1
ATOM 824 N N . GLU A 1 100 ? 6.204 0.968 9.588 1.00 95.19 100 GLU A N 1
ATOM 825 C CA . GLU A 1 100 ? 6.019 -0.397 10.084 1.00 95.19 100 GLU A CA 1
ATOM 826 C C . GLU A 1 100 ? 5.174 -1.253 9.135 1.00 95.19 100 GLU A C 1
ATOM 828 O O . GLU A 1 100 ? 5.527 -2.405 8.874 1.00 95.19 100 GLU A O 1
ATOM 833 N N . LEU A 1 101 ? 4.096 -0.691 8.577 1.00 96.62 101 LEU A N 1
ATOM 834 C CA . LEU A 1 101 ? 3.250 -1.384 7.604 1.00 96.62 101 LEU A CA 1
ATOM 835 C C . LEU A 1 101 ? 4.036 -1.729 6.339 1.00 96.62 101 LEU A C 1
ATOM 837 O O . LEU A 1 101 ? 4.005 -2.878 5.903 1.00 96.62 101 LEU A O 1
ATOM 841 N N . TYR A 1 102 ? 4.791 -0.778 5.781 1.00 95.50 102 TYR A N 1
ATOM 842 C CA . TYR A 1 102 ? 5.607 -1.041 4.593 1.00 95.50 102 TYR A CA 1
ATOM 843 C C . TYR A 1 102 ? 6.751 -2.016 4.875 1.00 95.50 102 TYR A C 1
ATOM 845 O O . TYR A 1 102 ? 7.055 -2.870 4.041 1.00 95.50 102 TYR A O 1
ATOM 853 N N . LYS A 1 103 ? 7.354 -1.966 6.067 1.00 93.94 103 LYS A N 1
ATOM 854 C CA . LYS A 1 103 ? 8.367 -2.943 6.484 1.00 93.94 103 LYS A CA 1
ATOM 855 C C . LYS A 1 103 ? 7.801 -4.362 6.582 1.00 93.94 103 LYS A C 1
ATOM 857 O O . LYS A 1 103 ? 8.500 -5.311 6.239 1.00 93.94 103 LYS A O 1
ATOM 862 N N . ALA A 1 104 ? 6.548 -4.509 7.007 1.00 93.88 104 ALA A N 1
ATOM 863 C CA . ALA A 1 104 ? 5.881 -5.803 7.127 1.00 93.88 104 ALA A CA 1
ATOM 864 C C . ALA A 1 104 ? 5.466 -6.423 5.774 1.00 93.88 104 ALA A C 1
ATOM 866 O O . ALA A 1 104 ? 5.124 -7.603 5.731 1.00 93.88 104 ALA A O 1
ATOM 867 N N . LEU A 1 105 ? 5.550 -5.681 4.659 1.00 94.31 105 LEU A N 1
ATOM 868 C CA . LEU A 1 105 ? 5.280 -6.204 3.308 1.00 94.31 105 LEU A CA 1
ATOM 869 C C . LEU A 1 105 ? 6.314 -7.227 2.811 1.00 94.31 105 LEU A C 1
ATOM 871 O O . LEU A 1 105 ? 6.111 -7.829 1.762 1.00 94.31 105 LEU A O 1
ATOM 875 N N . THR A 1 106 ? 7.407 -7.446 3.545 1.00 92.38 106 THR A N 1
ATOM 876 C CA . THR A 1 106 ? 8.354 -8.537 3.262 1.00 92.38 106 THR A CA 1
ATOM 877 C C . THR A 1 106 ? 7.703 -9.914 3.388 1.00 92.38 106 THR A C 1
ATOM 879 O O . THR A 1 106 ? 8.158 -10.871 2.764 1.00 92.38 106 THR A O 1
ATOM 882 N N . GLU A 1 107 ? 6.630 -10.033 4.173 1.00 91.81 107 GLU A N 1
ATOM 883 C CA . GLU A 1 107 ? 5.913 -11.285 4.344 1.00 91.81 107 GLU A CA 1
ATOM 884 C C . GLU A 1 107 ? 4.697 -11.366 3.418 1.00 91.81 107 GLU A C 1
ATOM 886 O O . GLU A 1 107 ? 3.647 -10.776 3.678 1.00 91.81 107 GLU A O 1
ATOM 891 N N . VAL A 1 108 ? 4.805 -12.201 2.381 1.00 89.88 108 VAL A N 1
ATOM 892 C CA . VAL A 1 108 ? 3.744 -12.447 1.384 1.00 89.88 108 VAL A CA 1
ATOM 893 C C . VAL A 1 108 ? 2.398 -12.797 2.035 1.00 89.88 108 VAL A C 1
ATOM 895 O O . VAL A 1 108 ? 1.343 -12.390 1.554 1.00 89.88 108 VAL A O 1
ATOM 898 N N . SER A 1 109 ? 2.424 -13.500 3.174 1.00 90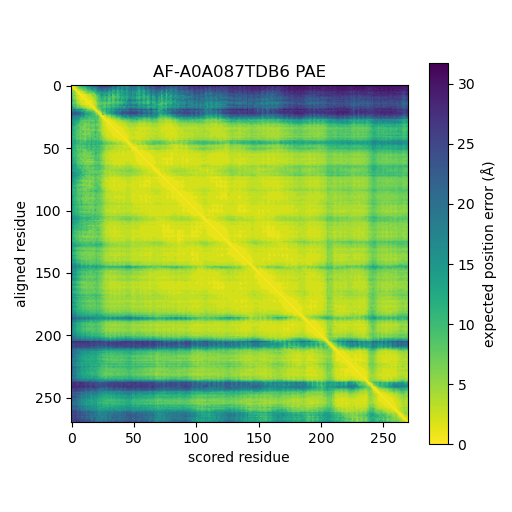.00 109 SER A N 1
ATOM 899 C CA . SER A 1 109 ? 1.222 -13.912 3.912 1.00 90.00 109 SER A CA 1
ATOM 900 C C . SER A 1 109 ? 0.430 -12.745 4.527 1.00 90.00 109 SER A C 1
ATOM 902 O O . SER A 1 109 ? -0.761 -12.895 4.813 1.00 90.00 109 SER A O 1
ATOM 904 N N . LEU A 1 110 ? 1.067 -11.582 4.714 1.00 92.75 110 LEU A N 1
ATOM 905 C CA . LEU A 1 110 ? 0.463 -10.384 5.302 1.00 92.75 110 LEU A CA 1
ATOM 906 C C . LEU A 1 110 ? 0.044 -9.340 4.264 1.00 92.75 110 LEU A C 1
ATOM 908 O O . LEU A 1 110 ? -0.733 -8.449 4.602 1.00 92.75 110 LEU A O 1
ATOM 912 N N . VAL A 1 111 ? 0.527 -9.431 3.021 1.00 95.19 111 VAL A N 1
ATOM 913 C CA . VAL A 1 111 ? 0.377 -8.379 1.999 1.00 95.19 111 VAL A CA 1
ATOM 914 C C . VAL A 1 111 ? -1.083 -7.976 1.788 1.00 95.19 111 VAL A C 1
ATOM 916 O O . VAL A 1 111 ? -1.403 -6.787 1.788 1.00 95.19 111 VAL A O 1
ATOM 919 N N . THR A 1 112 ? -1.996 -8.942 1.680 1.00 94.25 112 THR A N 1
ATOM 920 C CA . THR A 1 112 ? -3.430 -8.659 1.503 1.00 94.25 112 THR A CA 1
ATOM 921 C C . THR A 1 112 ? -4.001 -7.905 2.705 1.00 94.25 112 THR A C 1
ATOM 923 O O . THR A 1 112 ? -4.586 -6.838 2.532 1.00 94.25 112 THR A O 1
ATOM 926 N N . HIS A 1 113 ? -3.728 -8.375 3.922 1.00 93.12 113 HIS A N 1
ATOM 927 C CA . HIS A 1 113 ? -4.189 -7.761 5.168 1.00 93.12 113 HIS A CA 1
ATOM 928 C C . HIS A 1 113 ? -3.634 -6.347 5.388 1.00 93.12 113 HIS A C 1
ATOM 930 O O . HIS A 1 113 ? -4.385 -5.440 5.751 1.00 93.12 113 HIS A O 1
ATOM 936 N N . ILE A 1 114 ? -2.338 -6.145 5.138 1.00 96.38 114 ILE A N 1
ATOM 937 C CA . ILE A 1 114 ? -1.690 -4.832 5.232 1.00 96.38 114 ILE A CA 1
ATOM 938 C C . ILE A 1 114 ? -2.274 -3.896 4.179 1.00 96.38 114 ILE A C 1
ATOM 940 O O . ILE A 1 114 ? -2.656 -2.777 4.505 1.00 96.38 114 ILE A O 1
ATOM 944 N N . SER A 1 115 ? -2.404 -4.352 2.932 1.00 96.69 115 SER A N 1
ATOM 945 C CA . SER A 1 115 ? -2.936 -3.519 1.854 1.00 96.69 115 SER A CA 1
ATOM 946 C C . SER A 1 115 ? -4.386 -3.088 2.102 1.00 96.69 115 SER A C 1
ATOM 948 O O . SER A 1 115 ? -4.745 -1.962 1.771 1.00 96.69 115 SER A O 1
ATOM 950 N N . ASP A 1 116 ? -5.225 -3.946 2.695 1.00 95.88 116 ASP A N 1
ATOM 951 C CA . ASP A 1 116 ? -6.601 -3.608 3.090 1.00 95.88 116 ASP A CA 1
ATOM 952 C C . ASP A 1 116 ? -6.631 -2.529 4.181 1.00 95.88 116 ASP A C 1
ATOM 954 O O . ASP A 1 116 ? -7.417 -1.583 4.106 1.00 95.88 116 ASP A O 1
ATOM 958 N N . VAL A 1 117 ? -5.756 -2.638 5.185 1.00 96.62 117 VAL A N 1
ATOM 959 C CA . VAL A 1 117 ? -5.630 -1.620 6.238 1.00 96.62 117 VAL A CA 1
ATOM 960 C C . VAL A 1 117 ? -5.094 -0.308 5.688 1.00 96.62 117 VAL A C 1
ATOM 962 O O . VAL A 1 117 ? -5.636 0.743 6.020 1.00 96.62 117 VAL A O 1
ATOM 965 N N . CYS A 1 118 ? -4.084 -0.356 4.819 1.00 98.06 118 CYS A N 1
ATOM 966 C CA . CYS A 1 118 ? -3.558 0.819 4.133 1.00 98.06 118 CYS A CA 1
ATOM 967 C C . CYS A 1 118 ? -4.654 1.526 3.328 1.00 98.06 118 CYS A C 1
ATOM 969 O O . CYS A 1 118 ? -4.838 2.723 3.510 1.00 98.06 118 CYS A O 1
ATOM 971 N N . GLU A 1 119 ? -5.441 0.809 2.513 1.00 97.94 119 GLU A N 1
ATOM 972 C CA . GLU A 1 119 ? -6.568 1.407 1.770 1.00 97.94 119 GLU A CA 1
ATOM 973 C C . GLU A 1 119 ? -7.537 2.130 2.706 1.00 97.94 119 GLU A C 1
ATOM 975 O O . GLU A 1 119 ? -7.962 3.253 2.426 1.00 97.94 119 GLU A O 1
ATOM 980 N N . ASN A 1 120 ? -7.852 1.511 3.845 1.00 97.44 120 ASN A N 1
ATOM 981 C CA . ASN A 1 120 ? -8.764 2.095 4.811 1.00 97.44 120 ASN A CA 1
ATOM 982 C C . ASN A 1 120 ? -8.178 3.334 5.510 1.00 97.44 120 ASN A C 1
ATOM 984 O O . ASN A 1 120 ? -8.891 4.321 5.695 1.00 97.44 120 ASN A O 1
ATOM 988 N N . LEU A 1 121 ? -6.883 3.309 5.839 1.00 98.31 121 LEU A N 1
ATOM 989 C CA . LEU A 1 121 ? -6.145 4.444 6.397 1.00 98.31 121 LEU A CA 1
ATOM 990 C C . LEU A 1 121 ? -6.047 5.597 5.391 1.00 98.31 121 LEU A C 1
ATOM 992 O O . LEU A 1 121 ? -6.284 6.750 5.745 1.00 98.31 121 LEU A O 1
ATOM 996 N N . PHE A 1 122 ? -5.780 5.314 4.116 1.00 97.94 122 PHE A N 1
ATOM 997 C CA . PHE A 1 122 ? -5.783 6.339 3.073 1.00 97.94 122 PHE A CA 1
ATOM 998 C C . PHE A 1 122 ? -7.168 6.972 2.939 1.00 97.94 122 PHE A C 1
ATOM 1000 O O . PHE A 1 122 ? -7.287 8.193 2.844 1.00 97.94 122 PHE A O 1
ATOM 1007 N N . LYS A 1 123 ? -8.223 6.150 2.967 1.00 97.31 123 LYS A N 1
ATOM 1008 C CA . LYS A 1 123 ? -9.609 6.595 2.786 1.00 97.31 123 LYS A CA 1
ATOM 1009 C C . LYS A 1 123 ? -10.075 7.519 3.903 1.00 97.31 123 LYS A C 1
ATOM 1011 O O . LYS A 1 123 ? -10.738 8.509 3.615 1.00 97.31 123 LYS A O 1
ATOM 1016 N N . HIS A 1 124 ? -9.708 7.208 5.142 1.00 96.94 124 HIS A N 1
ATOM 1017 C CA . HIS A 1 124 ? -10.094 7.977 6.326 1.00 96.94 124 HIS A CA 1
ATOM 1018 C C . HIS A 1 124 ? -9.048 9.010 6.747 1.00 96.94 124 HIS A C 1
ATOM 1020 O O . HIS A 1 124 ? -9.129 9.528 7.856 1.00 96.94 124 HIS A O 1
ATOM 1026 N N . SER A 1 125 ? -8.076 9.313 5.881 1.00 96.19 125 SER A N 1
ATOM 1027 C CA . SER A 1 125 ? -7.166 10.429 6.107 1.00 96.19 125 SER A CA 1
ATOM 1028 C C . SER A 1 125 ? -7.759 11.729 5.570 1.00 96.19 125 SER A C 1
ATOM 1030 O O . SER A 1 125 ? -8.044 11.851 4.371 1.00 96.19 125 SER A O 1
ATOM 1032 N N . SER A 1 126 ? -7.913 12.700 6.465 1.00 93.69 126 SER A N 1
ATOM 1033 C CA . SER A 1 126 ? -8.271 14.091 6.187 1.00 93.69 126 SER A CA 1
ATOM 1034 C C . SER A 1 126 ? -7.059 15.007 5.978 1.00 93.69 126 SER A C 1
ATOM 1036 O O . SER A 1 126 ? -7.247 16.210 5.810 1.00 93.69 126 SER A O 1
ATOM 1038 N N . ALA A 1 127 ? -5.835 14.473 6.015 1.00 93.81 127 ALA A N 1
ATOM 1039 C CA . ALA A 1 127 ? -4.611 15.229 5.766 1.00 93.81 127 ALA A CA 1
ATOM 1040 C C . ALA A 1 127 ? -4.637 15.953 4.406 1.00 93.81 127 ALA A C 1
ATOM 1042 O O . ALA A 1 127 ? -5.112 15.412 3.400 1.00 93.81 127 ALA A O 1
ATOM 1043 N N . ASP A 1 128 ? -4.093 17.169 4.384 1.00 94.38 128 ASP A N 1
ATOM 1044 C CA . ASP A 1 128 ? -3.801 17.905 3.160 1.00 94.38 128 ASP A CA 1
ATOM 1045 C C . ASP A 1 128 ? -2.702 17.202 2.349 1.00 94.38 128 ASP A C 1
ATOM 1047 O O . ASP A 1 128 ? -1.983 16.332 2.847 1.00 94.38 128 ASP A O 1
ATOM 1051 N N . GLU A 1 129 ? -2.582 17.557 1.071 1.00 92.62 129 GLU A N 1
ATOM 1052 C CA . GLU A 1 129 ? -1.676 16.877 0.144 1.00 92.62 129 GLU A CA 1
ATOM 1053 C C . GLU A 1 129 ? -0.206 16.845 0.624 1.00 92.62 129 GLU A C 1
ATOM 1055 O O . GLU A 1 129 ? 0.353 15.749 0.648 1.00 92.62 129 GLU A O 1
ATOM 1060 N N . PRO A 1 130 ? 0.414 17.948 1.092 1.00 95.06 130 PRO A N 1
ATOM 1061 C CA . PRO A 1 130 ? 1.779 17.922 1.629 1.00 95.06 130 PRO A CA 1
ATOM 1062 C C . PRO A 1 130 ? 1.951 17.003 2.845 1.00 95.06 130 PRO A C 1
ATOM 1064 O O . PRO A 1 130 ? 2.909 16.229 2.915 1.00 95.06 130 PRO A O 1
ATOM 1067 N N . SER A 1 131 ? 1.017 17.044 3.800 1.00 95.44 131 SER A N 1
ATOM 1068 C CA . SER A 1 131 ? 1.081 16.176 4.981 1.00 95.44 131 SER A CA 1
ATOM 1069 C C . SER A 1 131 ? 0.884 14.713 4.599 1.00 95.44 131 SER A C 1
ATOM 1071 O O . SER A 1 131 ? 1.594 13.838 5.094 1.00 95.44 131 SER A O 1
ATOM 1073 N N . PHE A 1 132 ? -0.032 14.432 3.671 1.00 96.94 132 PHE A N 1
ATOM 1074 C CA . PHE A 1 132 ? -0.250 13.087 3.153 1.00 96.94 132 PHE A CA 1
ATOM 1075 C C . PHE A 1 132 ? 0.994 12.557 2.425 1.00 96.94 132 PHE A C 1
ATOM 1077 O O . PHE A 1 132 ? 1.402 11.418 2.659 1.00 96.94 132 PHE A O 1
ATOM 1084 N N . GLN A 1 133 ? 1.637 13.391 1.598 1.00 95.94 133 GLN A N 1
ATOM 1085 C CA . GLN A 1 133 ? 2.905 13.073 0.938 1.00 95.94 133 GLN A CA 1
ATOM 1086 C C . GLN A 1 133 ? 3.980 12.707 1.967 1.00 95.94 133 GLN A C 1
ATOM 1088 O O . GLN A 1 133 ? 4.580 11.635 1.875 1.00 95.94 133 GLN A O 1
ATOM 1093 N N . HIS A 1 134 ? 4.166 13.538 2.995 1.00 96.06 134 HIS A N 1
ATOM 1094 C CA . HIS A 1 134 ? 5.156 13.282 4.037 1.00 96.06 134 HIS A CA 1
ATOM 1095 C C . HIS A 1 134 ? 4.879 11.980 4.802 1.00 96.06 134 HIS A C 1
ATOM 1097 O O . HIS A 1 134 ? 5.806 11.216 5.076 1.00 96.06 134 HIS A O 1
ATOM 1103 N N . VAL A 1 135 ? 3.632 11.731 5.199 1.00 97.19 135 VAL A N 1
ATOM 1104 C CA . VAL A 1 135 ? 3.287 10.599 6.072 1.00 97.19 135 VAL A CA 1
ATOM 1105 C C . VAL A 1 135 ? 3.242 9.277 5.309 1.00 97.19 135 VAL A C 1
ATOM 1107 O O . VAL A 1 135 ? 3.691 8.261 5.832 1.00 97.19 135 VAL A O 1
ATOM 1110 N N . TRP A 1 136 ? 2.707 9.267 4.087 1.00 97.44 136 TRP A N 1
ATOM 1111 C CA . TRP A 1 136 ? 2.405 8.025 3.371 1.00 97.44 136 TRP A CA 1
ATOM 1112 C C . TRP A 1 136 ? 3.275 7.792 2.145 1.00 97.44 136 TRP A C 1
ATOM 1114 O O . TRP A 1 136 ? 3.648 6.643 1.897 1.00 97.44 136 TRP A O 1
ATOM 1124 N N . LEU A 1 137 ? 3.603 8.840 1.384 1.00 96.94 137 LEU A N 1
ATOM 1125 C CA . LEU A 1 137 ? 4.328 8.687 0.120 1.00 96.94 137 LEU A CA 1
ATOM 1126 C C . LEU A 1 137 ? 5.841 8.659 0.325 1.00 96.94 137 LEU A C 1
ATOM 1128 O O . LEU A 1 137 ? 6.497 7.802 -0.254 1.00 96.94 137 LEU A O 1
ATOM 1132 N N . ASN A 1 138 ? 6.402 9.500 1.195 1.00 95.56 138 ASN A N 1
ATOM 1133 C CA . ASN A 1 138 ? 7.843 9.482 1.473 1.00 95.56 138 ASN A CA 1
ATOM 1134 C C . ASN A 1 138 ? 8.311 8.128 2.044 1.00 95.56 138 ASN A C 1
ATOM 1136 O O . ASN A 1 138 ? 9.301 7.587 1.544 1.00 95.56 138 ASN A O 1
ATOM 1140 N N . PRO A 1 139 ? 7.609 7.504 3.015 1.00 95.38 139 PRO A N 1
ATOM 1141 C CA . PRO A 1 139 ? 7.966 6.158 3.460 1.00 95.38 139 PRO A CA 1
ATOM 1142 C C . PRO A 1 139 ? 7.781 5.087 2.379 1.00 95.38 139 PRO A C 1
ATOM 1144 O O . PRO A 1 139 ? 8.554 4.129 2.335 1.00 95.38 139 PRO A O 1
ATOM 1147 N N . LEU A 1 140 ? 6.802 5.252 1.483 1.00 95.31 140 LEU A N 1
ATOM 1148 C CA . LEU A 1 140 ? 6.598 4.352 0.345 1.00 95.31 140 LEU A CA 1
ATOM 1149 C C . LEU A 1 140 ? 7.754 4.464 -0.659 1.00 95.31 140 LEU A C 1
ATOM 1151 O O . LEU A 1 140 ? 8.296 3.447 -1.082 1.00 95.31 140 LEU A O 1
ATOM 1155 N N . LEU A 1 141 ? 8.200 5.681 -0.980 1.00 94.19 141 LEU A N 1
ATOM 1156 C CA . LEU A 1 141 ? 9.364 5.924 -1.838 1.00 94.19 141 LEU A CA 1
ATOM 1157 C C . LEU A 1 141 ? 10.647 5.371 -1.212 1.00 94.19 141 LEU A C 1
ATOM 1159 O O . LEU A 1 141 ? 11.436 4.731 -1.899 1.00 94.19 141 LEU A O 1
ATOM 1163 N N . LYS A 1 142 ? 10.829 5.522 0.105 1.00 91.94 142 LYS A N 1
ATOM 1164 C CA . LYS A 1 142 ? 11.931 4.892 0.852 1.00 91.94 142 LYS A CA 1
ATOM 1165 C C . LYS A 1 142 ? 11.885 3.360 0.755 1.00 91.94 142 LYS A C 1
ATOM 1167 O O . LYS A 1 142 ? 12.928 2.719 0.632 1.00 91.94 142 LYS A O 1
ATOM 1172 N N . CYS A 1 143 ? 10.690 2.770 0.767 1.00 91.50 143 CYS A N 1
ATOM 1173 C CA . CYS A 1 143 ? 10.501 1.339 0.535 1.00 91.50 143 CYS A CA 1
ATOM 1174 C C . CYS A 1 143 ? 10.889 0.936 -0.900 1.00 91.50 143 CYS A C 1
ATOM 1176 O O . CYS A 1 143 ? 11.599 -0.046 -1.074 1.00 91.50 143 CYS A O 1
ATOM 1178 N N . LEU A 1 144 ? 10.535 1.722 -1.918 1.00 89.62 144 LEU A N 1
ATOM 1179 C CA . LEU A 1 144 ? 10.958 1.477 -3.308 1.00 89.62 144 LEU A CA 1
ATOM 1180 C C . LEU A 1 144 ? 12.457 1.753 -3.547 1.00 89.62 144 LEU A C 1
ATOM 1182 O O . LEU A 1 144 ? 13.065 1.176 -4.447 1.00 89.62 144 LEU A O 1
ATOM 1186 N N . TYR A 1 145 ? 13.065 2.615 -2.731 1.00 87.06 145 TYR A N 1
ATOM 1187 C CA . TYR A 1 145 ? 14.487 2.954 -2.770 1.00 87.06 145 TYR A CA 1
ATOM 1188 C C . TYR A 1 145 ? 15.375 1.819 -2.235 1.00 87.06 145 TYR A C 1
ATOM 1190 O O . TYR A 1 145 ? 16.308 1.397 -2.915 1.00 87.06 145 TYR A O 1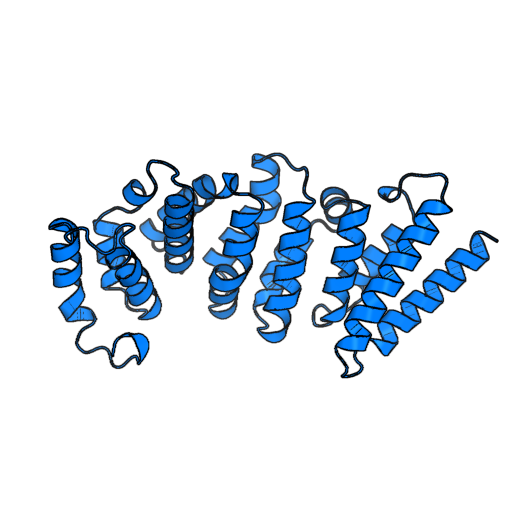
ATOM 1198 N N . SER A 1 146 ? 15.101 1.333 -1.018 1.00 86.69 146 SER A N 1
ATOM 1199 C CA . SER A 1 146 ? 15.973 0.387 -0.290 1.00 86.69 146 SER A CA 1
ATOM 1200 C C . SER A 1 146 ? 15.287 -0.902 0.165 1.00 86.69 146 SER A C 1
ATOM 1202 O O . SER A 1 146 ? 15.861 -1.654 0.950 1.00 86.69 146 SER A O 1
ATOM 1204 N N . GLY A 1 147 ? 14.041 -1.133 -0.241 1.00 85.94 147 GLY A N 1
ATOM 1205 C CA . GLY A 1 147 ? 13.292 -2.328 0.136 1.00 85.94 147 GLY A CA 1
ATOM 1206 C C . GLY A 1 147 ? 13.778 -3.590 -0.569 1.00 85.94 147 GLY A C 1
ATOM 1207 O O . GLY A 1 147 ? 14.558 -3.550 -1.522 1.00 85.94 147 GLY A O 1
ATOM 1208 N N . SER A 1 148 ? 13.293 -4.733 -0.087 1.00 89.31 148 SER A N 1
ATOM 1209 C CA . SER A 1 148 ? 13.495 -6.018 -0.753 1.00 89.31 148 SER A CA 1
ATOM 1210 C C . SER A 1 148 ? 12.627 -6.140 -2.011 1.00 89.31 148 SER A C 1
ATOM 1212 O O . SER A 1 148 ? 11.658 -5.400 -2.200 1.00 89.31 148 SER A O 1
ATOM 1214 N N . LYS A 1 149 ? 12.940 -7.122 -2.863 1.00 87.38 149 LYS A N 1
ATOM 1215 C CA . LYS A 1 149 ? 12.161 -7.404 -4.077 1.00 87.38 149 LYS A CA 1
ATOM 1216 C C . LYS A 1 149 ? 10.703 -7.746 -3.753 1.00 87.38 149 LYS A C 1
ATOM 1218 O O . LYS A 1 149 ? 9.801 -7.333 -4.471 1.00 87.38 149 LYS A O 1
ATOM 1223 N N . GLU A 1 150 ? 10.469 -8.463 -2.658 1.00 89.88 150 GLU A N 1
ATOM 1224 C CA . GLU A 1 150 ? 9.134 -8.835 -2.181 1.00 89.88 150 GLU A CA 1
ATOM 1225 C C . GLU A 1 150 ? 8.321 -7.594 -1.804 1.00 89.88 150 GLU A C 1
ATOM 1227 O O . GLU A 1 150 ? 7.156 -7.489 -2.179 1.00 89.88 150 GLU A O 1
ATOM 1232 N N . GLN A 1 151 ? 8.947 -6.621 -1.131 1.00 90.69 151 GLN A N 1
ATOM 1233 C CA . GLN A 1 151 ? 8.287 -5.358 -0.802 1.00 90.69 151 GLN A CA 1
ATOM 1234 C C . GLN A 1 151 ? 7.943 -4.559 -2.056 1.00 90.69 151 GLN A C 1
ATOM 1236 O O . GLN A 1 151 ? 6.845 -4.020 -2.136 1.00 90.69 151 GLN A O 1
ATOM 1241 N N . MET A 1 152 ? 8.847 -4.502 -3.038 1.00 89.06 152 MET A N 1
ATOM 1242 C CA . MET A 1 152 ? 8.599 -3.806 -4.306 1.00 89.06 152 MET A CA 1
ATOM 1243 C C . MET A 1 152 ? 7.394 -4.402 -5.039 1.00 89.06 152 MET A C 1
ATOM 1245 O O . MET A 1 152 ? 6.478 -3.668 -5.400 1.00 89.06 152 MET A O 1
ATOM 1249 N N . ILE A 1 153 ? 7.344 -5.733 -5.168 1.00 89.56 153 ILE A N 1
ATOM 1250 C CA . ILE A 1 153 ? 6.209 -6.444 -5.777 1.00 89.56 153 ILE A CA 1
ATOM 1251 C C . ILE A 1 153 ? 4.918 -6.153 -5.003 1.00 89.56 153 ILE A C 1
ATOM 1253 O O . ILE A 1 153 ? 3.905 -5.795 -5.596 1.00 89.56 153 ILE A O 1
ATOM 1257 N N . ALA A 1 154 ? 4.950 -6.242 -3.670 1.00 93.81 154 ALA A N 1
ATOM 1258 C CA . ALA A 1 154 ? 3.781 -5.971 -2.842 1.00 93.81 154 ALA A CA 1
ATOM 1259 C C . ALA A 1 154 ? 3.288 -4.518 -2.968 1.00 93.81 154 ALA A C 1
ATOM 1261 O O . ALA A 1 154 ? 2.079 -4.266 -2.993 1.00 93.81 154 ALA A O 1
ATOM 1262 N N . VAL A 1 155 ? 4.208 -3.554 -3.057 1.00 93.69 155 VAL A N 1
ATOM 1263 C CA . VAL A 1 155 ? 3.871 -2.143 -3.266 1.00 93.69 155 VAL A CA 1
ATOM 1264 C C . VAL A 1 155 ? 3.217 -1.947 -4.631 1.00 93.69 155 VAL A C 1
ATOM 1266 O O . VAL A 1 155 ? 2.146 -1.341 -4.691 1.00 93.69 155 VAL A O 1
ATOM 1269 N N . ASP A 1 156 ? 3.802 -2.499 -5.690 1.00 90.19 156 ASP A N 1
ATOM 1270 C CA . ASP A 1 156 ? 3.309 -2.343 -7.060 1.00 90.19 156 ASP A CA 1
ATOM 1271 C C . ASP A 1 156 ? 1.958 -3.018 -7.291 1.00 90.19 156 ASP A C 1
ATOM 1273 O O . ASP A 1 156 ? 1.048 -2.413 -7.859 1.00 90.19 156 ASP A O 1
ATOM 1277 N N . GLU A 1 157 ? 1.799 -4.256 -6.824 1.00 91.56 157 GLU A N 1
ATOM 1278 C CA . GLU A 1 157 ? 0.608 -5.058 -7.106 1.00 91.56 157 GLU A CA 1
ATOM 1279 C C . GLU A 1 157 ? -0.559 -4.752 -6.159 1.00 91.56 157 GLU A C 1
ATOM 1281 O O . GLU A 1 157 ? -1.721 -4.874 -6.554 1.00 91.56 157 GLU A O 1
ATOM 1286 N N . HIS A 1 158 ? -0.282 -4.334 -4.917 1.00 94.94 158 HIS A N 1
ATOM 1287 C CA . HIS A 1 158 ? -1.320 -4.199 -3.890 1.00 94.94 158 HIS A CA 1
ATOM 1288 C C . HIS A 1 158 ? -1.458 -2.792 -3.307 1.00 94.94 158 HIS A C 1
ATOM 1290 O O . HIS A 1 158 ? -2.587 -2.332 -3.129 1.00 94.94 158 HIS A O 1
ATOM 1296 N N . ILE A 1 159 ? -0.364 -2.087 -3.000 1.00 96.69 159 ILE A N 1
ATOM 1297 C CA . ILE A 1 159 ? -0.451 -0.780 -2.325 1.00 96.69 159 ILE A CA 1
ATOM 1298 C C . ILE A 1 159 ? -0.772 0.344 -3.308 1.00 96.69 159 ILE A C 1
ATOM 1300 O O . ILE A 1 159 ? -1.748 1.063 -3.095 1.00 96.69 159 ILE A O 1
ATOM 1304 N N . LEU A 1 160 ? 0.007 0.493 -4.383 1.00 95.25 160 LEU A N 1
ATOM 1305 C CA . LEU A 1 160 ? -0.158 1.574 -5.358 1.00 95.25 160 LEU A CA 1
ATOM 1306 C C . LEU A 1 160 ? -1.562 1.607 -5.980 1.00 95.25 160 LEU A C 1
ATOM 1308 O O . LEU A 1 160 ? -2.160 2.686 -5.990 1.00 95.25 160 LEU A O 1
ATOM 1312 N N . PRO A 1 161 ? -2.161 0.484 -6.431 1.00 94.00 161 PRO A N 1
ATOM 1313 C CA . PRO A 1 161 ? -3.501 0.518 -7.012 1.00 94.00 161 PRO A CA 1
ATOM 1314 C C . PRO A 1 161 ? -4.558 1.019 -6.022 1.00 94.00 161 PRO A C 1
ATOM 1316 O O . PRO A 1 161 ? -5.431 1.806 -6.389 1.00 94.00 161 PRO A O 1
ATOM 1319 N N . LYS A 1 162 ? -4.468 0.597 -4.755 1.00 96.19 162 LYS A N 1
ATOM 1320 C CA . LYS A 1 162 ? -5.386 1.009 -3.685 1.00 96.19 162 LYS A CA 1
ATOM 1321 C C . LYS A 1 162 ? -5.179 2.468 -3.288 1.00 96.19 162 LYS A C 1
ATOM 1323 O O . LYS A 1 162 ? -6.150 3.211 -3.164 1.00 96.19 162 LYS A O 1
ATOM 1328 N N . LEU A 1 163 ? -3.925 2.893 -3.155 1.00 97.00 163 LEU A N 1
ATOM 1329 C CA . LEU A 1 163 ? -3.550 4.277 -2.886 1.00 97.00 163 LEU A CA 1
ATOM 1330 C C . LEU A 1 163 ? -4.106 5.211 -3.963 1.00 97.00 163 LEU A C 1
ATOM 1332 O O . LEU A 1 163 ? -4.843 6.138 -3.648 1.00 97.00 163 LEU A O 1
ATOM 1336 N N . LEU A 1 164 ? -3.799 4.946 -5.233 1.00 94.12 164 LEU A N 1
ATOM 1337 C CA . LEU A 1 164 ? -4.162 5.819 -6.348 1.00 94.12 164 LEU A CA 1
ATOM 1338 C C . LEU A 1 164 ? -5.670 5.836 -6.622 1.00 94.12 164 LEU A C 1
ATOM 1340 O O . LEU A 1 164 ? -6.207 6.851 -7.061 1.00 94.12 164 LEU A O 1
ATOM 1344 N N . LYS A 1 165 ? -6.375 4.743 -6.310 1.00 93.44 165 LYS A N 1
ATOM 1345 C CA . LYS A 1 165 ? -7.842 4.690 -6.326 1.00 93.44 165 LYS A CA 1
ATOM 1346 C C . LYS A 1 165 ? -8.464 5.638 -5.298 1.00 93.44 165 LYS A C 1
ATOM 1348 O O . LYS A 1 165 ? -9.480 6.261 -5.590 1.00 93.44 165 LYS A O 1
ATOM 1353 N N . VAL A 1 166 ? -7.888 5.728 -4.100 1.00 94.62 166 VAL A N 1
ATOM 1354 C CA . VAL A 1 166 ? -8.447 6.509 -2.983 1.00 94.62 166 VAL A CA 1
ATOM 1355 C C . VAL A 1 166 ? -7.936 7.954 -2.966 1.00 94.62 166 VAL A C 1
ATOM 1357 O O . VAL A 1 166 ? -8.681 8.869 -2.619 1.00 94.62 166 VAL A O 1
ATOM 1360 N N . LYS A 1 167 ? -6.682 8.176 -3.365 1.00 94.19 167 LYS A N 1
ATOM 1361 C CA . LYS A 1 167 ? -6.000 9.477 -3.389 1.00 94.19 167 LYS A CA 1
ATOM 1362 C C . LYS A 1 167 ? -5.367 9.750 -4.770 1.00 94.19 167 LYS A C 1
ATOM 1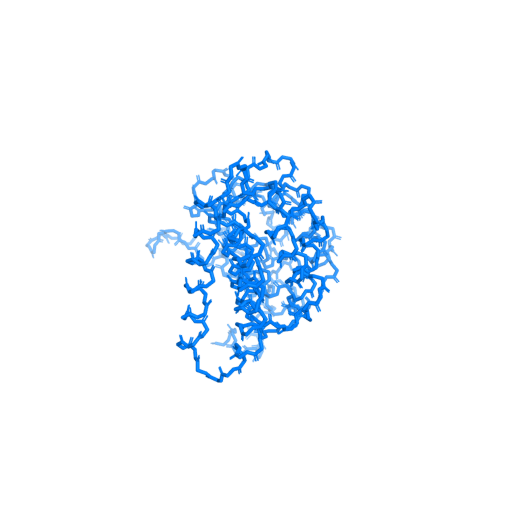364 O O . LYS A 1 167 ? -4.144 9.834 -4.880 1.00 94.19 167 LYS A O 1
ATOM 1369 N N . PRO A 1 168 ? -6.173 9.941 -5.837 1.00 92.25 168 PRO A N 1
ATOM 1370 C CA . PRO A 1 168 ? -5.672 10.198 -7.192 1.00 92.25 168 PRO A CA 1
ATOM 1371 C C . PRO A 1 168 ? -4.677 11.359 -7.324 1.00 92.25 168 PRO A C 1
ATOM 1373 O O . PRO A 1 168 ? -3.817 11.310 -8.197 1.00 92.25 168 PRO A O 1
ATOM 1376 N N . PHE A 1 169 ? -4.755 12.385 -6.466 1.00 90.88 169 PHE A N 1
ATOM 1377 C CA . PHE A 1 169 ? -3.839 13.537 -6.506 1.00 90.88 169 PHE A CA 1
ATOM 1378 C C . PHE A 1 169 ? -2.366 13.139 -6.319 1.00 90.88 169 PHE A C 1
ATOM 1380 O O . PHE A 1 169 ? -1.479 13.785 -6.863 1.00 90.88 169 PHE A O 1
ATOM 1387 N N . SER A 1 170 ? -2.100 12.026 -5.622 1.00 93.62 170 SER A N 1
ATOM 1388 C CA . SER A 1 170 ? -0.740 11.543 -5.345 1.00 93.62 170 SER A CA 1
ATOM 1389 C C . SER A 1 170 ? 0.037 11.154 -6.607 1.00 93.62 170 SER A C 1
ATOM 1391 O O . SER A 1 170 ? 1.258 11.020 -6.561 1.00 93.62 170 SER A O 1
ATOM 1393 N N . ILE A 1 171 ? -0.649 10.972 -7.739 1.00 91.81 171 ILE A N 1
ATOM 1394 C CA . ILE A 1 171 ? -0.060 10.455 -8.972 1.00 91.81 171 ILE A CA 1
ATOM 1395 C C . ILE A 1 171 ? 1.048 11.348 -9.538 1.00 91.81 171 ILE A C 1
ATOM 1397 O O . ILE A 1 171 ? 2.088 10.833 -9.931 1.00 91.81 171 ILE A O 1
ATOM 1401 N N . HIS A 1 172 ? 0.867 12.672 -9.542 1.00 89.81 172 HIS A N 1
ATOM 1402 C CA . HIS A 1 172 ? 1.851 13.589 -10.120 1.00 89.81 172 HIS A CA 1
ATOM 1403 C C . HIS A 1 172 ? 3.143 13.600 -9.297 1.00 89.81 172 HIS A C 1
ATOM 1405 O O . HIS A 1 172 ? 4.237 13.504 -9.850 1.00 89.81 172 HIS A O 1
ATOM 1411 N N . PHE A 1 173 ? 3.006 13.658 -7.969 1.00 93.25 173 PHE A N 1
ATOM 1412 C CA . PHE A 1 173 ? 4.132 13.562 -7.044 1.00 93.25 173 PHE A CA 1
ATOM 1413 C C . PHE A 1 173 ? 4.897 12.246 -7.235 1.00 93.25 173 PHE A C 1
ATOM 1415 O O . PHE A 1 173 ? 6.104 12.266 -7.462 1.00 93.25 173 PHE A O 1
ATOM 1422 N N . LEU A 1 174 ? 4.189 11.109 -7.233 1.00 94.31 174 LEU A N 1
ATOM 1423 C CA . LEU A 1 174 ? 4.810 9.796 -7.415 1.00 94.31 174 LEU A CA 1
ATOM 1424 C C . LEU A 1 174 ? 5.523 9.680 -8.762 1.00 94.31 174 LEU A C 1
ATOM 1426 O O . LEU A 1 174 ? 6.659 9.224 -8.803 1.00 94.31 174 LEU A O 1
ATOM 1430 N N . MET A 1 175 ? 4.903 10.116 -9.860 1.00 91.44 175 MET A N 1
ATOM 1431 C CA . MET A 1 175 ? 5.543 10.070 -11.177 1.00 91.44 175 MET A CA 1
ATOM 1432 C C . MET A 1 175 ? 6.814 10.924 -11.229 1.00 91.44 175 MET A C 1
ATOM 1434 O O . MET A 1 175 ? 7.799 10.492 -11.822 1.00 91.44 175 MET A O 1
ATOM 1438 N N . SER A 1 176 ? 6.812 12.103 -10.598 1.00 91.25 176 SER A N 1
ATOM 1439 C CA . SER A 1 176 ? 7.983 12.987 -10.545 1.00 91.25 176 SER A CA 1
ATOM 1440 C C . SER A 1 176 ? 9.145 12.326 -9.802 1.00 91.25 176 SER A C 1
ATOM 1442 O O . SER A 1 176 ? 10.240 12.198 -10.350 1.00 91.25 176 SER A O 1
ATOM 1444 N N . GLU A 1 177 ? 8.893 11.843 -8.585 1.00 93.31 177 GLU A N 1
ATOM 1445 C CA . GLU A 1 177 ? 9.922 11.222 -7.746 1.00 93.31 177 GLU A CA 1
ATOM 1446 C C . GLU A 1 177 ? 10.438 9.912 -8.349 1.00 93.31 177 GLU A C 1
ATOM 1448 O O . GLU A 1 177 ? 11.646 9.696 -8.431 1.00 93.31 177 GLU A O 1
ATOM 1453 N N . LEU A 1 178 ? 9.546 9.052 -8.848 1.00 92.69 178 LEU A N 1
ATOM 1454 C CA . LEU A 1 178 ? 9.933 7.779 -9.460 1.00 92.69 178 LEU A CA 1
ATOM 1455 C C . LEU A 1 178 ? 10.709 7.986 -10.770 1.00 92.69 178 LEU A C 1
ATOM 1457 O O . LEU A 1 178 ? 11.651 7.242 -11.041 1.00 92.69 178 LEU A O 1
ATOM 1461 N N . SER A 1 179 ? 10.363 9.005 -11.567 1.00 90.81 179 SER A N 1
ATOM 1462 C CA . SER A 1 179 ? 11.134 9.358 -12.765 1.00 90.81 179 SER A CA 1
ATOM 1463 C C . SER A 1 179 ? 12.539 9.828 -12.395 1.00 90.81 179 SER A C 1
ATOM 1465 O O . SER A 1 179 ? 13.519 9.325 -12.946 1.00 90.81 179 SER A O 1
ATOM 1467 N N . TYR A 1 180 ? 12.655 10.721 -11.406 1.00 91.19 180 TYR A N 1
ATOM 1468 C CA . TYR A 1 180 ? 13.948 11.164 -10.888 1.00 91.19 180 TYR A CA 1
ATOM 1469 C C . TYR A 1 180 ? 14.787 9.986 -10.369 1.00 91.19 180 TYR A C 1
ATOM 1471 O O . TYR A 1 180 ? 15.972 9.869 -10.692 1.00 91.19 180 TYR A O 1
ATOM 1479 N N . MET A 1 181 ? 14.178 9.074 -9.607 1.00 90.62 181 MET A N 1
ATOM 1480 C CA . MET A 1 181 ? 14.850 7.872 -9.112 1.00 90.62 181 MET A CA 1
ATOM 1481 C C . MET A 1 181 ? 15.366 6.999 -10.264 1.00 90.62 181 MET A C 1
ATOM 1483 O O . MET A 1 181 ? 16.528 6.585 -10.259 1.00 90.62 181 MET A O 1
ATOM 1487 N N . TRP A 1 182 ? 14.543 6.758 -11.286 1.00 89.94 182 TRP A N 1
ATOM 1488 C CA . TRP A 1 182 ? 14.921 5.946 -12.442 1.00 89.94 182 TRP A CA 1
ATOM 1489 C C . TRP A 1 182 ? 16.079 6.549 -13.246 1.00 89.94 182 TRP A C 1
ATOM 1491 O O . TRP A 1 182 ? 17.019 5.840 -13.635 1.00 89.94 182 TRP A O 1
ATOM 1501 N N . GLU A 1 183 ? 16.042 7.860 -13.483 1.00 89.00 183 GLU A N 1
ATOM 1502 C CA . GLU A 1 183 ? 17.082 8.577 -14.222 1.00 89.00 183 GLU A CA 1
ATOM 1503 C C . GLU A 1 183 ? 18.433 8.508 -13.503 1.00 89.00 183 GLU A C 1
ATOM 1505 O O . GLU A 1 183 ? 19.461 8.266 -14.141 1.00 89.00 183 GLU A O 1
ATOM 1510 N N . ASN A 1 184 ? 18.422 8.576 -12.171 1.00 89.62 184 ASN A N 1
ATOM 1511 C CA . ASN A 1 184 ? 19.622 8.518 -11.338 1.00 89.62 184 ASN A CA 1
ATOM 1512 C C . ASN A 1 184 ? 20.074 7.090 -10.964 1.00 89.62 184 ASN A C 1
ATOM 1514 O O . ASN A 1 184 ? 21.020 6.939 -10.195 1.00 89.62 184 ASN A O 1
ATOM 1518 N N . ASN A 1 185 ? 19.455 6.036 -11.520 1.00 85.62 185 ASN A N 1
ATOM 1519 C CA . ASN A 1 185 ? 19.724 4.626 -11.168 1.00 85.62 185 ASN A CA 1
ATOM 1520 C C . ASN A 1 185 ? 19.524 4.322 -9.674 1.00 85.62 185 ASN A C 1
ATOM 1522 O O . ASN A 1 185 ? 20.283 3.565 -9.066 1.00 85.62 185 ASN A O 1
ATOM 1526 N N . ILE A 1 186 ? 18.514 4.941 -9.076 1.00 83.56 186 ILE A N 1
ATOM 1527 C CA . ILE A 1 186 ? 18.222 4.834 -7.658 1.00 83.56 186 ILE A CA 1
ATOM 1528 C C . ILE A 1 186 ? 17.130 3.780 -7.434 1.00 83.56 186 ILE A C 1
ATOM 1530 O O . ILE A 1 186 ? 15.959 3.998 -7.752 1.00 83.56 186 ILE A O 1
ATOM 1534 N N . GLY A 1 187 ? 17.521 2.652 -6.839 1.00 76.38 187 GLY A N 1
ATOM 1535 C CA . GLY A 1 187 ? 16.611 1.548 -6.530 1.00 76.38 187 GLY A CA 1
ATOM 1536 C C . GLY A 1 187 ? 16.001 0.898 -7.778 1.00 76.38 187 GLY A C 1
ATOM 1537 O O . GLY A 1 187 ? 16.392 1.173 -8.913 1.00 76.38 187 GLY A O 1
ATOM 1538 N N . ASN A 1 188 ? 15.025 0.018 -7.563 1.00 77.31 188 ASN A N 1
ATOM 1539 C CA . ASN A 1 188 ? 14.271 -0.630 -8.635 1.00 77.31 188 ASN A CA 1
ATOM 1540 C C . ASN A 1 188 ? 12.820 -0.137 -8.595 1.00 77.31 188 ASN A C 1
ATOM 1542 O O . ASN A 1 188 ? 11.941 -0.766 -8.017 1.00 77.31 188 ASN A O 1
ATOM 1546 N N . CYS A 1 189 ? 12.604 1.052 -9.157 1.00 87.69 189 CYS A N 1
ATOM 1547 C CA . CYS A 1 189 ? 11.337 1.784 -9.098 1.00 87.69 189 CYS A CA 1
ATOM 1548 C C . CYS A 1 189 ? 10.593 1.828 -10.442 1.00 87.69 189 CYS A C 1
ATOM 1550 O O . CYS A 1 189 ? 9.549 2.471 -10.562 1.00 87.69 189 CYS A O 1
ATOM 1552 N N . PHE A 1 190 ? 11.127 1.175 -11.477 1.00 87.94 190 PHE A N 1
ATOM 1553 C CA . PHE A 1 190 ? 10.585 1.305 -12.826 1.00 87.94 190 PHE A CA 1
ATOM 1554 C C . PHE A 1 190 ? 9.193 0.677 -12.959 1.00 87.94 190 PHE A C 1
ATOM 1556 O O . PHE A 1 190 ? 8.319 1.249 -13.602 1.00 87.94 190 PHE A O 1
ATOM 1563 N N . SER A 1 191 ? 8.953 -0.471 -12.327 1.00 87.75 191 SER A N 1
ATOM 1564 C CA . SER A 1 191 ? 7.635 -1.118 -12.309 1.00 87.75 191 SER A CA 1
ATOM 1565 C C . SER A 1 191 ? 6.572 -0.245 -11.621 1.00 87.75 191 SER A C 1
ATOM 1567 O O . SER A 1 191 ? 5.472 -0.076 -12.161 1.00 87.75 191 SER A O 1
ATOM 1569 N N . ALA A 1 192 ? 6.930 0.420 -10.519 1.00 91.06 192 ALA A N 1
ATOM 1570 C CA . ALA A 1 192 ? 6.101 1.429 -9.857 1.00 91.06 192 ALA A CA 1
ATOM 1571 C C . ALA A 1 192 ? 5.802 2.624 -10.774 1.00 91.06 192 ALA A C 1
ATOM 1573 O O . ALA A 1 192 ? 4.654 3.068 -10.882 1.00 91.06 192 ALA A O 1
ATOM 1574 N N . LEU A 1 193 ? 6.825 3.131 -11.475 1.00 91.38 193 LEU A N 1
ATOM 1575 C CA . LEU A 1 193 ? 6.698 4.245 -12.417 1.00 91.38 193 LEU A CA 1
ATOM 1576 C C . LEU A 1 193 ? 5.746 3.896 -13.564 1.00 91.38 193 LEU A C 1
ATOM 1578 O O . LEU A 1 193 ? 4.835 4.667 -13.861 1.00 91.38 193 LEU A O 1
ATOM 1582 N N . ILE A 1 194 ? 5.902 2.712 -14.161 1.00 88.75 194 ILE A N 1
ATOM 1583 C CA . ILE A 1 194 ? 4.998 2.204 -15.197 1.00 88.75 194 ILE A CA 1
ATOM 1584 C C . ILE A 1 194 ? 3.571 2.090 -14.665 1.00 88.75 194 ILE A C 1
ATOM 1586 O O . ILE A 1 194 ? 2.637 2.539 -15.326 1.00 88.75 194 ILE A O 1
ATOM 1590 N N . SER A 1 195 ? 3.386 1.552 -13.459 1.00 89.19 195 SER A N 1
ATOM 1591 C CA . SER A 1 195 ? 2.065 1.453 -12.830 1.00 89.19 195 SER A CA 1
ATOM 1592 C C . SER A 1 195 ? 1.408 2.828 -12.665 1.00 89.19 195 SER A C 1
ATOM 1594 O O . SER A 1 195 ? 0.222 2.986 -12.962 1.00 89.19 195 SER A O 1
ATOM 1596 N N . CYS A 1 196 ? 2.183 3.850 -12.288 1.00 91.12 196 CYS A N 1
ATOM 1597 C CA . CYS A 1 196 ? 1.708 5.230 -12.199 1.00 91.12 196 CYS A CA 1
ATOM 1598 C C . CYS A 1 196 ? 1.378 5.834 -13.580 1.00 91.12 196 CYS A C 1
ATOM 1600 O O . CYS A 1 196 ? 0.327 6.453 -13.755 1.00 91.12 196 CYS A O 1
ATOM 1602 N N . VAL A 1 197 ? 2.209 5.615 -14.602 1.00 88.19 197 VAL A N 1
ATOM 1603 C CA . VAL A 1 197 ? 1.922 6.071 -15.977 1.00 88.19 197 VAL A CA 1
ATOM 1604 C C . VAL A 1 197 ? 0.617 5.454 -16.489 1.00 88.19 197 VAL A C 1
ATOM 1606 O O . VAL A 1 197 ? -0.286 6.169 -16.916 1.00 88.19 197 VAL A O 1
ATOM 1609 N N . LYS A 1 198 ? 0.441 4.141 -16.331 1.00 85.25 198 LYS A N 1
ATOM 1610 C CA . LYS A 1 198 ? -0.797 3.450 -16.722 1.00 85.25 198 LYS A CA 1
ATOM 1611 C C . LYS A 1 198 ? -2.018 3.975 -15.973 1.00 85.25 198 LYS A C 1
ATOM 1613 O O . LYS A 1 198 ? -3.109 4.087 -16.534 1.00 85.25 198 LYS A O 1
ATOM 1618 N N . PHE A 1 199 ? -1.867 4.286 -14.687 1.00 86.69 199 PHE A N 1
ATOM 1619 C CA . PHE A 1 199 ? -2.964 4.825 -13.891 1.00 86.69 199 PHE A CA 1
ATOM 1620 C C . PHE A 1 199 ? -3.328 6.258 -14.300 1.00 86.69 199 PHE A C 1
ATOM 1622 O O . PHE A 1 199 ? -4.507 6.570 -14.458 1.00 86.69 199 PHE A O 1
ATOM 1629 N N . SER A 1 200 ? -2.336 7.120 -14.528 1.00 86.44 200 SER A N 1
ATOM 1630 C CA . SER A 1 200 ? -2.561 8.497 -14.987 1.00 86.44 200 SER A CA 1
ATOM 1631 C C . SER A 1 200 ? -3.219 8.553 -16.370 1.00 86.44 200 SER A C 1
ATOM 1633 O O . SER A 1 200 ? -4.130 9.358 -16.573 1.00 86.44 200 SER A O 1
ATOM 1635 N N . GLU A 1 201 ? -2.862 7.643 -17.281 1.00 82.69 201 GLU A N 1
ATOM 1636 C CA . GLU A 1 201 ? -3.541 7.482 -18.571 1.00 82.69 201 GLU A CA 1
ATOM 1637 C C . GLU A 1 201 ? -5.016 7.094 -18.411 1.00 82.69 201 GLU A C 1
ATOM 1639 O O . GLU A 1 201 ? -5.884 7.691 -19.054 1.00 82.69 201 GLU A O 1
ATOM 1644 N N . LYS A 1 202 ? -5.328 6.148 -17.511 1.00 83.75 202 LYS A N 1
ATOM 1645 C CA . LYS A 1 202 ? -6.717 5.769 -17.183 1.00 83.75 202 LYS A CA 1
ATOM 1646 C C . LYS A 1 202 ? -7.515 6.941 -16.615 1.00 83.75 202 LYS A C 1
ATOM 1648 O O . LYS A 1 202 ? -8.697 7.084 -16.926 1.00 83.75 202 LYS A O 1
ATOM 1653 N N . LEU A 1 203 ? -6.872 7.791 -15.816 1.00 80.81 203 LEU A N 1
ATOM 1654 C CA . LEU A 1 203 ? -7.472 9.009 -15.271 1.00 80.81 203 LEU A CA 1
ATOM 1655 C C . LEU A 1 203 ? -7.547 10.169 -16.277 1.00 80.81 203 LEU A C 1
ATOM 1657 O O . LEU A 1 203 ? -8.106 11.212 -15.946 1.00 80.81 203 LEU A O 1
ATOM 1661 N N . LYS A 1 204 ? -7.018 10.003 -17.499 1.00 79.44 204 LYS A N 1
ATOM 1662 C CA . LYS A 1 204 ? -6.915 11.054 -18.528 1.00 79.44 204 LYS A CA 1
ATOM 1663 C C . LYS A 1 204 ? -6.190 12.307 -18.029 1.00 79.44 204 LYS A C 1
ATOM 1665 O O . LYS A 1 204 ? -6.509 13.425 -18.439 1.00 79.44 204 LYS A O 1
ATOM 1670 N N . ILE A 1 205 ? -5.213 12.126 -17.145 1.00 72.06 205 ILE A N 1
ATOM 1671 C CA . ILE A 1 205 ? -4.373 13.221 -16.669 1.00 72.06 205 ILE A CA 1
ATOM 1672 C C . ILE A 1 205 ? -3.401 13.566 -17.799 1.00 72.06 205 ILE A C 1
ATOM 1674 O O . ILE A 1 205 ? -2.545 12.768 -18.175 1.00 72.06 205 ILE A O 1
ATOM 1678 N N . SER A 1 206 ? -3.586 14.746 -18.391 1.00 52.53 206 SER A N 1
ATOM 1679 C CA . SER A 1 206 ? -2.772 15.234 -19.507 1.00 52.53 206 SER A CA 1
ATOM 1680 C C . SER A 1 206 ? -1.292 15.305 -19.099 1.00 52.53 206 SER A C 1
ATOM 1682 O O . SER A 1 206 ? -0.999 15.872 -18.049 1.00 52.53 206 SER A O 1
ATOM 1684 N N . LYS A 1 207 ? -0.383 14.811 -19.962 1.00 58.81 207 LYS A N 1
ATOM 1685 C CA . LYS A 1 207 ? 1.103 14.771 -19.839 1.00 58.81 207 LYS A CA 1
ATOM 1686 C C . LYS A 1 207 ? 1.750 13.528 -19.199 1.00 58.81 207 LYS A C 1
ATOM 1688 O O . LYS A 1 207 ? 2.964 13.514 -19.020 1.00 58.81 207 LYS A O 1
ATOM 1693 N N . SER A 1 208 ? 1.008 12.455 -18.926 1.00 59.50 208 SER A N 1
ATOM 1694 C CA . SER A 1 208 ? 1.578 11.221 -18.348 1.00 59.50 208 SER A CA 1
ATOM 1695 C C . SER A 1 208 ? 2.697 10.583 -19.186 1.00 59.50 208 SER A C 1
ATOM 1697 O O . SER A 1 208 ? 3.729 10.184 -18.652 1.00 59.50 208 SER A O 1
ATOM 1699 N N . SER A 1 209 ? 2.513 10.525 -20.506 1.00 55.12 209 SER A N 1
ATOM 1700 C CA . SER A 1 209 ? 3.467 9.936 -21.451 1.00 55.12 209 SER A CA 1
ATOM 1701 C C . SER A 1 209 ? 4.704 10.806 -21.698 1.00 55.12 209 SER A C 1
ATOM 1703 O O . SER A 1 209 ? 5.711 10.303 -22.181 1.00 55.12 209 SER A O 1
ATOM 1705 N N . GLU A 1 210 ? 4.646 12.104 -21.377 1.00 61.84 210 GLU A N 1
ATOM 1706 C CA . GLU A 1 210 ? 5.780 13.031 -21.526 1.00 61.84 210 GLU A CA 1
ATOM 1707 C C . GLU A 1 210 ? 6.787 12.905 -20.375 1.00 61.84 210 GLU A C 1
ATOM 1709 O O . GLU A 1 210 ? 7.934 13.318 -20.520 1.00 61.84 210 GLU A O 1
ATOM 1714 N N . MET A 1 211 ? 6.381 12.316 -19.242 1.00 66.88 211 MET A N 1
ATOM 1715 C CA . MET A 1 211 ? 7.266 12.131 -18.086 1.00 66.88 211 MET A CA 1
ATOM 1716 C C . MET A 1 211 ? 8.286 11.007 -18.289 1.00 66.88 211 MET A C 1
ATOM 1718 O O . MET A 1 211 ? 9.316 10.996 -17.625 1.00 66.88 211 MET A O 1
ATOM 1722 N N . LEU A 1 212 ? 8.043 10.078 -19.219 1.00 77.69 212 LEU A N 1
ATOM 1723 C CA . LEU A 1 212 ? 9.015 9.053 -19.589 1.00 77.69 212 LEU A CA 1
ATOM 1724 C C . LEU A 1 212 ? 9.747 9.455 -20.866 1.00 77.69 212 LEU A C 1
ATOM 1726 O O . LEU A 1 212 ? 9.215 9.347 -21.971 1.00 77.69 212 LEU A O 1
ATOM 1730 N N . SER A 1 213 ? 11.008 9.866 -20.723 1.00 84.31 213 SER A N 1
ATOM 1731 C CA . SER A 1 213 ? 11.853 10.119 -21.888 1.00 84.31 213 SER A CA 1
ATOM 1732 C C . SER A 1 213 ? 12.063 8.837 -22.707 1.00 84.31 213 SER A C 1
ATOM 1734 O O . SER A 1 213 ? 12.133 7.722 -22.177 1.00 84.31 213 SER A O 1
ATOM 1736 N N . THR A 1 214 ? 12.226 8.981 -24.022 1.00 85.06 214 THR A N 1
ATOM 1737 C CA . THR A 1 214 ? 12.579 7.865 -24.915 1.00 85.06 214 THR A CA 1
ATOM 1738 C C . THR A 1 214 ? 13.866 7.172 -24.468 1.00 85.06 214 THR A C 1
ATOM 1740 O O . THR A 1 214 ? 13.954 5.949 -24.542 1.00 85.06 214 THR A O 1
ATOM 1743 N N . ALA A 1 215 ? 14.833 7.923 -23.935 1.00 86.69 215 ALA A N 1
ATOM 1744 C CA . ALA A 1 215 ? 16.060 7.371 -23.365 1.00 86.69 215 ALA A CA 1
ATOM 1745 C C . ALA A 1 215 ? 15.781 6.497 -22.129 1.00 86.69 215 ALA A C 1
ATOM 1747 O O . ALA A 1 215 ? 16.304 5.385 -22.030 1.00 86.69 215 ALA A O 1
ATOM 1748 N N . SER A 1 216 ? 14.910 6.957 -21.226 1.00 87.19 216 SER A N 1
ATOM 1749 C CA . SER A 1 216 ? 14.472 6.201 -20.049 1.00 87.19 216 SER A CA 1
ATOM 1750 C C . SER A 1 216 ? 13.773 4.896 -20.436 1.00 87.19 216 SER A C 1
ATOM 1752 O O . SER A 1 216 ? 14.051 3.858 -19.834 1.00 87.19 216 SER A O 1
ATOM 1754 N N . LEU A 1 217 ? 12.930 4.916 -21.475 1.00 88.56 217 LEU A N 1
ATOM 1755 C CA . LEU A 1 217 ? 12.281 3.715 -22.012 1.00 88.56 217 LEU A CA 1
ATOM 1756 C C . LEU A 1 217 ? 13.275 2.751 -22.664 1.00 88.56 217 LEU A C 1
ATOM 1758 O O . LEU A 1 217 ? 13.235 1.556 -22.385 1.00 88.56 217 LEU A O 1
ATOM 1762 N N . MET A 1 218 ? 14.200 3.248 -23.488 1.00 90.31 218 MET A N 1
ATOM 1763 C CA . MET A 1 218 ? 15.247 2.422 -24.103 1.00 90.31 218 MET A CA 1
ATOM 1764 C C . MET A 1 218 ? 16.117 1.729 -23.049 1.00 90.31 218 MET A C 1
ATOM 1766 O O . MET A 1 218 ? 16.405 0.540 -23.175 1.00 90.31 218 MET A O 1
ATOM 1770 N N . LYS A 1 219 ? 16.484 2.446 -21.980 1.00 89.75 219 LYS A N 1
ATOM 1771 C CA . LYS A 1 219 ? 17.219 1.891 -20.836 1.00 89.75 219 LYS A CA 1
ATOM 1772 C C . LYS A 1 219 ? 16.451 0.744 -20.173 1.00 89.75 219 LYS A C 1
ATOM 1774 O O . LYS A 1 219 ? 17.045 -0.283 -19.861 1.00 89.75 219 LYS A O 1
ATOM 1779 N N . ALA A 1 220 ? 15.139 0.893 -19.990 1.00 90.00 220 ALA A N 1
ATOM 1780 C CA . ALA A 1 220 ? 14.311 -0.127 -19.355 1.00 90.00 220 ALA A CA 1
ATOM 1781 C C . ALA A 1 220 ? 14.101 -1.358 -20.249 1.00 90.00 220 ALA A C 1
ATOM 1783 O O . ALA A 1 220 ? 14.176 -2.484 -19.770 1.00 90.00 220 ALA A O 1
ATOM 1784 N N . LEU A 1 221 ? 13.913 -1.157 -21.557 1.00 91.12 221 LEU A N 1
ATOM 1785 C CA . LEU A 1 221 ? 13.732 -2.223 -22.553 1.00 91.12 221 LEU A CA 1
ATOM 1786 C C . LEU A 1 221 ? 14.951 -3.143 -22.712 1.00 91.12 221 LEU A C 1
ATOM 1788 O O . LEU A 1 221 ? 14.803 -4.262 -23.205 1.00 91.12 221 LEU A O 1
ATOM 1792 N N . CYS A 1 222 ? 16.129 -2.678 -22.294 1.00 90.56 222 CYS A N 1
ATOM 1793 C CA . CYS A 1 222 ? 17.394 -3.411 -22.336 1.00 90.56 222 CYS A CA 1
ATOM 1794 C C . CYS A 1 222 ? 17.980 -3.651 -20.932 1.00 90.56 222 CYS A C 1
ATOM 1796 O O . CYS A 1 222 ? 19.169 -3.937 -20.798 1.00 90.56 222 CYS A O 1
ATOM 1798 N N . HIS A 1 223 ? 17.168 -3.515 -19.880 1.00 90.38 223 HIS A N 1
ATOM 1799 C CA . HIS A 1 223 ? 17.615 -3.681 -18.501 1.00 90.38 223 HIS A CA 1
ATOM 1800 C C . HIS A 1 223 ? 17.996 -5.138 -18.182 1.00 90.38 223 HIS A C 1
ATOM 1802 O O . HIS A 1 223 ? 17.436 -6.075 -18.750 1.00 90.38 223 HIS A O 1
ATOM 1808 N N . ALA A 1 224 ? 18.923 -5.350 -17.243 1.00 87.06 224 ALA A N 1
ATOM 1809 C CA . ALA A 1 224 ? 19.359 -6.694 -16.847 1.00 87.06 224 ALA A CA 1
ATOM 1810 C C . ALA A 1 224 ? 18.226 -7.532 -16.218 1.00 87.06 224 ALA A C 1
ATOM 1812 O O . ALA A 1 224 ? 18.143 -8.733 -16.447 1.00 87.06 224 ALA A O 1
ATOM 1813 N N . ASP A 1 225 ? 17.340 -6.890 -15.456 1.00 85.19 225 ASP A N 1
ATOM 1814 C CA . ASP A 1 225 ? 16.134 -7.508 -14.887 1.00 85.19 225 ASP A CA 1
ATOM 1815 C C . ASP A 1 225 ? 15.026 -7.680 -15.941 1.00 85.19 225 ASP A C 1
ATOM 1817 O O . ASP A 1 225 ? 14.497 -6.703 -16.482 1.00 85.19 225 ASP A O 1
ATOM 1821 N N . ASP A 1 226 ? 14.649 -8.933 -16.185 1.00 86.94 226 ASP A N 1
ATOM 1822 C CA . ASP A 1 226 ? 13.582 -9.341 -17.096 1.00 86.94 226 ASP A CA 1
ATOM 1823 C C . ASP A 1 226 ? 12.231 -8.687 -16.761 1.00 86.94 226 ASP A C 1
ATOM 1825 O O . ASP A 1 226 ? 11.491 -8.323 -17.672 1.00 86.94 226 ASP A O 1
ATOM 1829 N N . GLN A 1 227 ? 11.910 -8.481 -15.479 1.00 83.44 227 GLN A N 1
ATOM 1830 C CA . GLN A 1 227 ? 10.632 -7.887 -15.062 1.00 83.44 227 GLN A CA 1
ATOM 1831 C C . GLN A 1 227 ? 10.532 -6.402 -15.426 1.00 83.44 227 GLN A C 1
ATOM 1833 O O . GLN A 1 227 ? 9.464 -5.920 -15.812 1.00 83.44 227 GLN A O 1
ATOM 1838 N N . ILE A 1 228 ? 11.656 -5.681 -15.383 1.00 86.94 228 ILE A N 1
ATOM 1839 C CA . ILE A 1 228 ? 11.729 -4.288 -15.843 1.00 86.94 228 ILE A CA 1
ATOM 1840 C C . ILE A 1 228 ? 11.528 -4.231 -17.357 1.00 86.94 228 ILE A C 1
ATOM 1842 O O . ILE A 1 228 ? 10.735 -3.419 -17.838 1.00 86.94 228 ILE A O 1
ATOM 1846 N N . ARG A 1 229 ? 12.180 -5.133 -18.105 1.00 89.81 229 ARG A N 1
ATOM 1847 C CA . ARG A 1 229 ? 12.003 -5.217 -19.561 1.00 89.81 229 ARG A CA 1
ATOM 1848 C C . ARG A 1 229 ? 10.551 -5.529 -19.936 1.00 89.81 229 ARG A C 1
ATOM 1850 O O . ARG A 1 229 ? 10.010 -4.864 -20.818 1.00 89.81 229 ARG A O 1
ATOM 1857 N N . LEU A 1 230 ? 9.899 -6.471 -19.245 1.00 87.81 230 LEU A N 1
ATOM 1858 C CA . LEU A 1 230 ? 8.476 -6.795 -19.444 1.00 87.81 230 LEU A CA 1
ATOM 1859 C C . LEU A 1 230 ? 7.579 -5.597 -19.151 1.00 87.81 230 LEU A C 1
ATOM 1861 O O . LEU A 1 230 ? 6.699 -5.276 -19.946 1.00 87.81 230 LEU A O 1
ATOM 1865 N N . SER A 1 231 ? 7.826 -4.910 -18.036 1.00 87.31 231 SER A N 1
ATOM 1866 C CA . SER A 1 231 ? 7.061 -3.725 -17.646 1.00 87.31 231 SER A CA 1
ATOM 1867 C C . SER A 1 231 ? 7.179 -2.625 -18.705 1.00 87.31 231 SER A C 1
ATOM 1869 O O . SER A 1 231 ? 6.163 -2.072 -19.125 1.00 87.31 231 SER A O 1
ATOM 1871 N N . ALA A 1 232 ? 8.388 -2.370 -19.217 1.00 89.56 232 ALA A N 1
ATOM 1872 C CA . ALA A 1 232 ? 8.631 -1.391 -20.278 1.00 89.56 232 ALA A CA 1
ATOM 1873 C C . ALA A 1 232 ? 7.937 -1.781 -21.586 1.00 89.56 232 ALA A C 1
ATOM 1875 O O . ALA A 1 232 ? 7.294 -0.952 -22.228 1.00 89.56 232 ALA A O 1
ATOM 1876 N N . PHE A 1 233 ? 8.035 -3.055 -21.966 1.00 88.69 233 PHE A N 1
ATOM 1877 C CA . PHE A 1 233 ? 7.405 -3.564 -23.177 1.00 88.69 233 PHE A CA 1
ATOM 1878 C C . PHE A 1 233 ? 5.876 -3.501 -23.090 1.00 88.69 233 PHE A C 1
ATOM 1880 O O . PHE A 1 233 ? 5.224 -3.107 -24.053 1.00 88.69 233 PHE A O 1
ATOM 1887 N N . SER A 1 234 ? 5.300 -3.792 -21.918 1.00 86.75 234 SER A N 1
ATOM 1888 C CA . SER A 1 234 ? 3.853 -3.712 -21.696 1.00 86.75 234 SER A CA 1
ATOM 1889 C C . SER A 1 234 ? 3.296 -2.309 -21.952 1.00 86.75 234 SER A C 1
ATOM 1891 O O . SER A 1 234 ? 2.207 -2.188 -22.502 1.00 86.75 234 SER A O 1
ATOM 1893 N N . LEU A 1 235 ? 4.061 -1.255 -21.641 1.00 85.31 235 LEU A N 1
ATOM 1894 C CA . LEU A 1 235 ? 3.667 0.123 -21.936 1.00 85.31 235 LEU A CA 1
ATOM 1895 C C . LEU A 1 235 ? 3.641 0.404 -23.447 1.00 85.31 235 LEU A C 1
ATOM 1897 O O . LEU A 1 235 ? 2.773 1.128 -23.916 1.00 85.31 235 LEU A O 1
ATOM 1901 N N . LEU A 1 236 ? 4.548 -0.193 -24.230 1.00 84.75 236 LEU A N 1
ATOM 1902 C CA . LEU A 1 236 ? 4.538 -0.055 -25.694 1.00 84.75 236 LEU A CA 1
ATOM 1903 C C . LEU A 1 236 ? 3.339 -0.760 -26.342 1.00 84.75 236 LEU A C 1
ATOM 1905 O O . LEU A 1 236 ? 2.903 -0.363 -27.423 1.00 84.75 236 LEU A O 1
ATOM 1909 N N . CYS A 1 237 ? 2.845 -1.829 -25.715 1.00 78.56 237 CYS A N 1
ATOM 1910 C CA . CYS A 1 237 ? 1.735 -2.633 -26.224 1.00 78.56 237 CYS A CA 1
ATOM 1911 C C . CYS A 1 237 ? 0.356 -2.122 -25.789 1.00 78.56 237 CYS A C 1
ATOM 1913 O O . CYS A 1 237 ? -0.650 -2.485 -26.401 1.00 78.56 237 CYS A O 1
ATOM 1915 N N . GLU A 1 238 ? 0.281 -1.297 -24.748 1.00 73.38 238 GLU A N 1
ATOM 1916 C CA . GLU A 1 238 ? -0.978 -0.735 -24.275 1.00 73.38 238 GLU A CA 1
ATOM 1917 C C . GLU A 1 238 ? -1.420 0.430 -25.177 1.00 73.38 238 GLU A C 1
ATOM 1919 O O . GLU A 1 238 ? -0.909 1.542 -25.114 1.00 73.38 238 GLU A O 1
ATOM 1924 N N . SER A 1 239 ? -2.404 0.168 -26.044 1.00 64.25 239 SER A N 1
ATOM 1925 C CA . SER A 1 239 ? -3.117 1.197 -26.810 1.00 64.25 239 SER A CA 1
ATOM 1926 C C . SER A 1 239 ? -4.541 1.348 -26.282 1.00 64.25 239 SER A C 1
ATOM 1928 O O . SER A 1 239 ? -5.287 0.372 -26.192 1.00 64.25 239 SER A O 1
ATOM 1930 N N . GLN A 1 240 ? -4.970 2.586 -26.019 1.00 58.28 240 GLN A N 1
ATOM 1931 C CA . GLN A 1 240 ? -6.351 2.898 -25.615 1.00 58.28 240 GLN A CA 1
ATOM 1932 C C . GLN A 1 240 ? -7.391 2.558 -26.700 1.00 58.28 240 GLN A C 1
ATOM 1934 O O . GLN A 1 240 ? -8.589 2.505 -26.421 1.00 58.28 240 GLN A O 1
ATOM 1939 N N . LYS A 1 241 ? -6.953 2.347 -27.948 1.00 60.34 241 LYS A N 1
ATOM 1940 C CA . LYS A 1 241 ? -7.805 1.966 -29.078 1.00 60.34 241 LYS A CA 1
ATOM 1941 C C . LYS A 1 241 ? -7.234 0.711 -29.727 1.00 60.34 241 LYS A C 1
ATOM 1943 O O . LYS A 1 241 ? -6.191 0.767 -30.375 1.00 60.34 241 LYS A O 1
ATOM 1948 N N . THR A 1 242 ? -7.953 -0.400 -29.606 1.00 61.88 242 THR A N 1
ATOM 1949 C CA . THR A 1 242 ? -7.580 -1.713 -30.168 1.00 61.88 242 THR A CA 1
ATOM 1950 C C . THR A 1 242 ? -7.407 -1.706 -31.690 1.00 61.88 242 THR A C 1
ATOM 1952 O O . THR A 1 242 ? -6.769 -2.598 -32.236 1.00 61.88 242 THR A O 1
ATOM 1955 N N . THR A 1 243 ? -7.938 -0.690 -32.376 1.00 68.38 243 THR A N 1
ATOM 1956 C CA . THR A 1 243 ? -7.860 -0.518 -33.834 1.00 68.38 243 THR A CA 1
ATOM 1957 C C . THR A 1 243 ? -6.931 0.617 -34.277 1.00 68.38 243 THR A C 1
ATOM 1959 O O . THR A 1 243 ? -6.885 0.927 -35.467 1.00 68.38 243 THR A O 1
ATOM 1962 N N . ALA A 1 244 ? -6.236 1.294 -33.356 1.00 70.44 244 ALA A N 1
ATOM 1963 C CA . ALA A 1 244 ? -5.302 2.352 -33.733 1.00 70.44 244 ALA A CA 1
ATOM 1964 C C . ALA A 1 244 ? -3.999 1.752 -34.288 1.00 70.44 244 ALA A C 1
ATOM 1966 O O . ALA A 1 244 ? -3.492 0.777 -33.728 1.00 70.44 244 ALA A O 1
ATOM 1967 N N . PRO A 1 245 ? -3.435 2.323 -35.368 1.00 75.38 245 PRO A N 1
ATOM 1968 C CA . PRO A 1 245 ? -2.139 1.892 -35.870 1.00 75.38 245 PRO A CA 1
ATOM 1969 C C . PRO A 1 245 ? -1.053 2.173 -34.828 1.00 75.38 245 PRO A C 1
ATOM 1971 O O . PRO A 1 245 ? -1.066 3.214 -34.170 1.00 75.38 245 PRO A O 1
ATOM 1974 N N . VAL A 1 246 ? -0.094 1.254 -34.704 1.00 77.94 246 VAL A N 1
ATOM 1975 C CA . VAL A 1 246 ? 1.056 1.439 -33.811 1.00 77.94 246 VAL A CA 1
ATOM 1976 C C . VAL A 1 246 ? 1.903 2.610 -34.329 1.00 77.94 246 VAL A C 1
ATOM 1978 O O . VAL A 1 246 ? 2.314 2.581 -35.495 1.00 77.94 246 VAL A O 1
ATOM 1981 N N . PRO A 1 247 ? 2.187 3.636 -33.505 1.00 82.38 247 PRO A N 1
ATOM 1982 C CA . PRO A 1 247 ? 3.022 4.757 -33.916 1.00 82.38 247 PRO A CA 1
ATOM 1983 C C . PRO A 1 247 ? 4.418 4.305 -34.356 1.00 82.38 247 PRO A C 1
ATOM 1985 O O . PRO A 1 247 ? 5.004 3.384 -33.784 1.00 82.38 247 PRO A O 1
ATOM 1988 N N . PHE A 1 248 ? 4.993 4.996 -35.344 1.00 84.19 248 PHE A N 1
ATOM 1989 C CA . PHE A 1 248 ? 6.318 4.658 -35.873 1.00 84.19 248 PHE A CA 1
ATOM 1990 C C . PHE A 1 248 ? 7.419 4.707 -34.804 1.00 84.19 248 PHE A C 1
ATOM 1992 O O . PHE A 1 248 ? 8.302 3.852 -34.789 1.00 84.19 248 PHE A O 1
ATOM 1999 N N . GLU A 1 249 ? 7.346 5.658 -33.870 1.00 83.56 249 GLU A N 1
ATOM 2000 C CA . GLU A 1 249 ? 8.301 5.750 -32.759 1.00 83.56 249 GLU A CA 1
ATOM 2001 C C . GLU A 1 249 ? 8.204 4.544 -31.811 1.00 83.56 249 GLU A C 1
ATOM 2003 O O . GLU A 1 249 ? 9.228 3.988 -31.412 1.00 83.56 249 GLU A O 1
ATOM 2008 N N . THR A 1 250 ? 6.993 4.050 -31.540 1.00 84.62 250 THR A N 1
ATOM 2009 C CA . THR A 1 250 ? 6.785 2.816 -30.770 1.00 84.62 250 THR A CA 1
ATOM 2010 C C . THR A 1 250 ? 7.368 1.604 -31.497 1.00 84.62 250 THR A C 1
ATOM 2012 O O . THR A 1 250 ? 8.064 0.797 -30.884 1.00 84.62 250 THR A O 1
ATOM 2015 N N . LEU A 1 251 ? 7.182 1.499 -32.820 1.00 87.56 251 LEU A N 1
ATOM 2016 C CA . LEU A 1 251 ? 7.790 0.430 -33.625 1.00 87.56 251 LEU A CA 1
ATOM 2017 C C . LEU A 1 251 ? 9.325 0.462 -33.588 1.00 87.56 251 LEU A C 1
ATOM 2019 O O . LEU A 1 251 ? 9.953 -0.598 -33.536 1.00 87.56 251 LEU A O 1
ATOM 2023 N N . LYS A 1 252 ? 9.949 1.650 -33.577 1.00 90.69 252 LYS A N 1
ATOM 2024 C CA . LYS A 1 252 ? 11.407 1.768 -33.401 1.00 90.69 252 LYS A CA 1
ATOM 2025 C C . LYS A 1 252 ? 11.857 1.236 -32.044 1.00 90.69 252 LYS A C 1
ATOM 2027 O O . LYS A 1 252 ? 12.845 0.508 -31.998 1.00 90.69 252 LYS A O 1
ATOM 2032 N N . LEU A 1 253 ? 11.141 1.568 -30.968 1.00 91.00 253 LEU A N 1
ATOM 2033 C CA . LEU A 1 253 ? 11.449 1.083 -29.619 1.00 91.00 253 LEU A CA 1
ATOM 2034 C C . LEU A 1 253 ? 11.289 -0.438 -29.507 1.00 91.00 253 LEU A C 1
ATOM 2036 O O . LEU A 1 253 ? 12.158 -1.099 -28.944 1.00 91.00 253 LEU A O 1
ATOM 2040 N N . ILE A 1 254 ? 10.238 -1.002 -30.112 1.00 89.81 254 ILE A N 1
ATOM 2041 C CA . ILE A 1 254 ? 10.049 -2.458 -30.197 1.00 89.81 254 ILE A CA 1
ATOM 2042 C C . ILE A 1 254 ? 11.226 -3.095 -30.938 1.00 89.81 254 ILE A C 1
ATOM 2044 O O . ILE A 1 254 ? 11.846 -4.020 -30.428 1.00 89.81 254 ILE A O 1
ATOM 2048 N N . LYS A 1 255 ? 11.592 -2.580 -32.120 1.00 91.06 255 LYS A N 1
ATOM 2049 C CA . LYS A 1 255 ? 12.737 -3.099 -32.884 1.00 91.06 255 LYS A CA 1
ATOM 2050 C C . LYS A 1 255 ? 14.043 -3.009 -32.089 1.00 91.06 255 LYS A C 1
ATOM 2052 O O . LYS A 1 255 ? 14.856 -3.927 -32.156 1.00 91.06 255 LYS A O 1
ATOM 2057 N N . PHE A 1 256 ? 14.240 -1.915 -31.356 1.00 91.81 256 PHE A N 1
ATOM 2058 C CA . PHE A 1 256 ? 15.410 -1.697 -30.511 1.00 91.81 256 PHE A CA 1
ATOM 2059 C C . PHE A 1 256 ? 15.509 -2.719 -29.372 1.00 91.81 256 PHE A C 1
ATOM 2061 O O . PHE A 1 256 ? 16.611 -3.155 -29.055 1.00 91.81 256 PHE A O 1
ATOM 2068 N N . SER A 1 257 ? 14.383 -3.144 -28.790 1.00 90.81 257 SER A N 1
ATOM 2069 C CA . SER A 1 257 ? 14.378 -4.089 -27.670 1.00 90.81 257 SER A CA 1
ATOM 2070 C C . SER A 1 257 ? 14.594 -5.551 -28.087 1.00 90.81 257 SER A C 1
ATOM 2072 O O . SER A 1 257 ? 14.996 -6.364 -27.252 1.00 90.81 257 SER A O 1
ATOM 2074 N N . LEU A 1 258 ? 14.367 -5.912 -29.358 1.00 90.00 258 LEU A N 1
ATOM 2075 C CA . LEU A 1 258 ? 14.427 -7.304 -29.832 1.00 90.00 258 LEU A CA 1
ATOM 2076 C C . LEU A 1 258 ? 15.731 -8.044 -29.483 1.00 90.00 258 LEU A C 1
ATOM 2078 O O . LEU A 1 258 ? 15.626 -9.156 -28.963 1.00 90.00 258 LEU A O 1
ATOM 2082 N N . PRO A 1 259 ? 16.944 -7.485 -29.693 1.00 89.62 259 PRO A N 1
ATOM 2083 C CA . PRO A 1 259 ? 18.187 -8.203 -29.398 1.00 89.62 259 PRO A CA 1
ATOM 2084 C C . PRO A 1 259 ? 18.308 -8.635 -27.932 1.00 89.62 259 PRO A C 1
ATOM 2086 O O . PRO A 1 259 ? 18.892 -9.676 -27.645 1.00 89.62 259 PRO A O 1
ATOM 2089 N N . CYS A 1 260 ? 17.726 -7.860 -27.012 1.00 84.12 260 CYS A N 1
ATOM 2090 C CA . CYS A 1 260 ? 17.759 -8.130 -25.576 1.00 84.12 260 CYS A CA 1
ATOM 2091 C C . CYS A 1 260 ? 16.660 -9.094 -25.106 1.00 84.12 260 CYS A C 1
ATOM 2093 O O . CYS A 1 260 ? 16.761 -9.629 -24.006 1.00 84.12 260 CYS A O 1
ATOM 2095 N N . ASN A 1 261 ? 15.610 -9.316 -25.905 1.00 84.19 261 ASN A N 1
ATOM 2096 C CA . ASN A 1 261 ? 14.407 -10.028 -25.459 1.00 84.19 261 ASN A CA 1
ATOM 2097 C C . ASN A 1 261 ? 14.109 -11.308 -26.258 1.00 84.19 261 ASN A C 1
ATOM 2099 O O . ASN A 1 261 ? 13.557 -12.246 -25.694 1.00 84.19 261 ASN A O 1
ATOM 2103 N N . ILE A 1 262 ? 14.525 -11.408 -27.527 1.00 83.31 262 ILE A N 1
ATOM 2104 C CA . ILE A 1 262 ? 14.148 -12.525 -28.417 1.00 83.31 262 ILE A CA 1
ATOM 2105 C C . ILE A 1 262 ? 14.710 -13.889 -27.985 1.00 83.31 262 ILE A C 1
ATOM 2107 O O . ILE A 1 262 ? 14.113 -14.922 -28.266 1.00 83.31 262 ILE A O 1
ATOM 2111 N N . ASN A 1 263 ? 15.844 -13.892 -27.281 1.00 82.00 263 ASN A N 1
ATOM 2112 C CA . ASN A 1 263 ? 16.487 -15.103 -26.761 1.00 82.00 263 ASN A CA 1
ATOM 2113 C C . ASN A 1 263 ? 16.233 -15.308 -25.258 1.00 82.00 263 ASN A C 1
ATOM 2115 O O . ASN A 1 263 ? 16.848 -16.183 -24.642 1.00 82.00 263 ASN A O 1
ATOM 2119 N N . CYS A 1 264 ? 15.378 -14.482 -24.647 1.00 77.75 264 CYS A N 1
ATOM 2120 C CA . CYS A 1 264 ? 15.080 -14.574 -23.226 1.00 77.75 264 CYS A CA 1
ATOM 2121 C C . CYS A 1 264 ? 14.349 -15.891 -22.931 1.00 77.75 264 CYS A C 1
ATOM 2123 O O . CYS A 1 264 ? 13.328 -16.205 -23.534 1.00 77.75 264 CYS A O 1
ATOM 2125 N N . GLN A 1 265 ? 14.877 -16.674 -21.989 1.00 77.88 265 GLN A N 1
ATOM 2126 C CA . GLN A 1 265 ? 14.305 -17.975 -21.612 1.00 77.88 265 GLN A CA 1
ATOM 2127 C C . GLN A 1 265 ? 13.155 -17.854 -20.597 1.00 77.88 265 GLN A C 1
ATOM 2129 O O . GLN A 1 265 ? 12.478 -18.846 -20.295 1.00 77.88 265 GLN A O 1
ATOM 2134 N N . SER A 1 266 ? 12.931 -16.644 -20.070 1.00 74.69 266 SER A N 1
ATOM 2135 C CA . SER A 1 266 ? 11.855 -16.359 -19.125 1.00 74.69 266 SER A CA 1
ATOM 2136 C C . SER A 1 266 ? 10.495 -16.716 -19.740 1.00 74.69 266 SER A C 1
ATOM 2138 O O . SER A 1 266 ? 10.212 -16.296 -20.865 1.00 74.69 266 SER A O 1
ATOM 2140 N N . PRO A 1 267 ? 9.634 -17.477 -19.034 1.00 73.50 267 PRO A N 1
ATOM 2141 C CA . PRO A 1 267 ? 8.311 -17.854 -19.530 1.00 73.50 267 PRO A CA 1
ATOM 2142 C C . PRO A 1 267 ? 7.452 -16.667 -19.967 1.00 73.50 267 PRO A C 1
ATOM 2144 O O . PRO A 1 267 ? 6.659 -16.812 -20.880 1.00 73.50 267 PRO A O 1
ATOM 2147 N N . SER A 1 268 ? 7.619 -15.499 -19.347 1.00 71.88 268 SER A N 1
ATOM 2148 C CA . SER A 1 268 ? 6.824 -14.305 -19.651 1.00 71.88 268 SER A CA 1
ATOM 2149 C C . SER A 1 268 ? 7.167 -13.643 -20.994 1.00 71.88 268 SER A C 1
ATOM 2151 O O . SER A 1 268 ? 6.400 -12.806 -21.455 1.00 71.88 268 SER A O 1
ATOM 2153 N N . PHE A 1 269 ? 8.316 -13.976 -21.596 1.00 67.62 269 PHE A N 1
ATOM 2154 C CA . PHE A 1 269 ? 8.736 -13.492 -22.919 1.00 67.62 269 PHE A CA 1
ATOM 2155 C C . PHE A 1 269 ? 8.499 -14.510 -24.047 1.00 67.62 269 PHE A C 1
ATOM 2157 O O . PHE A 1 269 ? 8.643 -14.142 -25.214 1.00 67.62 269 PHE A O 1
ATOM 2164 N N . ARG A 1 270 ? 8.176 -15.766 -23.708 1.00 62.41 270 ARG A N 1
ATOM 2165 C CA . ARG A 1 270 ? 7.795 -16.818 -24.663 1.00 62.41 270 ARG A CA 1
ATOM 2166 C C . ARG A 1 270 ? 6.304 -16.755 -24.961 1.00 62.41 270 ARG A C 1
ATOM 2168 O O . ARG A 1 270 ? 5.962 -16.963 -26.144 1.00 62.41 270 ARG A O 1
#

Solvent-accessible surface area (backbone atoms only — not comparable to full-atom values): 15139 Å² total; per-residue (Å²): 107,76,69,56,52,52,53,50,51,48,51,53,46,52,49,49,66,70,60,50,79,55,94,47,68,68,55,49,52,50,51,42,54,50,49,45,50,51,51,51,53,51,52,76,72,47,98,60,60,65,77,73,33,67,65,55,54,51,53,50,47,39,53,67,70,71,40,61,86,84,48,62,68,42,36,61,49,50,39,52,48,34,77,71,47,27,29,63,55,51,38,73,77,42,70,62,49,54,56,52,54,58,62,50,26,63,39,75,92,40,38,66,46,49,33,55,31,48,38,48,40,60,61,40,42,83,64,54,70,71,58,41,40,61,57,55,46,49,48,48,49,51,37,37,46,74,48,55,74,53,26,39,52,41,37,51,76,45,37,50,59,42,45,45,71,67,43,57,79,54,48,62,60,50,43,51,53,32,42,53,28,54,77,70,69,42,50,77,32,60,58,48,36,49,53,44,37,57,49,31,55,74,69,64,47,86,65,42,74,71,68,57,46,71,66,60,48,54,52,30,34,62,39,92,52,64,67,44,20,49,47,44,47,49,59,72,68,63,59,100,47,94,83,58,80,82,52,69,70,54,53,50,52,53,62,67,26,39,87,68,44,75,81,46,84,52,76,92,72,105

Secondary structure (DSSP, 8-state):
-HHHHHHHHHHHHHHHHHHTTSS-HHHHHHHHHHHHHHHHHHHHH-SS-GGG-HHHHHHHHIIIIIS-TT-HHHHHHHHHHHHHHHHHHHHHH-TTHHHHHHHHTT-GGGHHHHHHHHHHHHHT----HHHHIIIIIHHHHHHHHH--HHHHHHIIIIIHHHHHHH-TTHHHHHHHHHHHHHHTT-SS-HHHHHHHHHHHHHTT-TTGGGSS-HHHHHHHHT-SSHHHHHHHHHHHH--SSTTSPPPHHHHHHHHHHHHHHTT---GGG-

InterPro domains:
  IPR051954 tRNA (32-2'-O)-methyltransferase regulator THADA [PTHR14387] (4-270)
  IPR056843 tRNA (32-2'-O)-methyltransferase regulator THADA-like, TPR repeats region [PF25150] (134-270)

Organism: Stegodyphus mimosarum (NCBI:txid407821)

Radius of gyration: 22.5 Å; Cα contacts (8 Å, |Δi|>4): 259; chains: 1; bounding box: 43×40×71 Å

pLDDT: mean 84.94, std 12.75, range [36.19, 98.31]